Protein AF-A0AAV7YDE0-F1 (afdb_monomer)

Nearest PDB structures (foldseek):
  4h63-assembly1_F  TM=9.123E-01  e=5.027E-07  Schizosaccharomyces pombe 972h-
  7lbm-assembly1_g  TM=8.533E-01  e=1.030E-06  Homo sapiens
  7nvr-assembly1_a  TM=8.713E-01  e=2.380E-06  Homo sapiens
  4h61-assembly3_B  TM=6.735E-01  e=6.780E-07  Schizosaccharomyces pombe 972h-
  8ow1-assembly1_N  TM=4.240E-01  e=1.432E-01  Saccharomyces cerevisiae

Radius of gyration: 34.77 Å; Cα contacts (8 Å, |Δi|>4): 143; chains: 1; bounding box: 94×60×72 Å

Foldseek 3Di:
DDDDDQVVLQVVVVVLVCPDPVDDCPAVVVVCVVVVHDPVCSLVDFAWDKDWDRDPDPQKIKIWTWTADPPPGIGTDWIKIFGRDPPDGDIDTDDDPVVVVVVVVVVVVVVVVVVVVVVVVVVPPDCPDPPPVVVVVVVVVVVVVVVVVVVVVVVVVVVVVVVVVVVVVVVVVVVPPDDDDDDDDDDDDDDDPDPVPVVVVVVVVVVVVVVVVVVVVVVVVVVVVVVVVVVVVVVVVVVVVVVD

pLDDT: mean 72.63, std 19.5, range [29.14, 98.31]

Mean predicted aligned error: 19.96 Å

Structure (mmCIF, N/CA/C/O backbone):
data_AF-A0AAV7YDE0-F1
#
_entry.id   AF-A0AAV7YDE0-F1
#
loop_
_atom_site.group_PDB
_atom_site.id
_atom_site.type_symbol
_atom_site.label_atom_id
_atom_site.label_alt_id
_atom_site.label_comp_id
_atom_site.label_asym_id
_atom_site.label_entity_id
_atom_site.label_seq_id
_atom_site.pdbx_PDB_ins_code
_atom_site.Cartn_x
_atom_site.Cartn_y
_atom_site.Cartn_z
_atom_site.occupancy
_atom_site.B_iso_or_equiv
_atom_site.auth_seq_id
_atom_site.auth_comp_id
_atom_site.auth_asym_id
_atom_site.auth_atom_id
_atom_site.pdbx_PDB_model_num
ATOM 1 N N . MET A 1 1 ? 9.570 -20.797 23.676 1.00 42.19 1 MET A N 1
ATOM 2 C CA . MET A 1 1 ? 9.063 -19.706 22.823 1.00 42.19 1 MET A CA 1
ATOM 3 C C . MET A 1 1 ? 7.568 -19.922 22.749 1.00 42.19 1 MET A C 1
ATOM 5 O O . MET A 1 1 ? 7.145 -20.823 22.035 1.00 42.19 1 MET A O 1
ATOM 9 N N . GLU A 1 2 ? 6.810 -19.252 23.616 1.00 54.56 2 GLU A N 1
ATOM 10 C CA . GLU A 1 2 ? 5.346 -19.334 23.599 1.00 54.56 2 GLU A CA 1
ATOM 11 C C . GLU A 1 2 ? 4.852 -18.882 22.227 1.00 54.56 2 GLU A C 1
ATOM 13 O O . GLU A 1 2 ? 5.220 -17.813 21.741 1.00 54.56 2 GLU A O 1
ATOM 18 N N . GLN A 1 3 ? 4.085 -19.742 21.567 1.00 61.19 3 GLN A N 1
ATOM 19 C CA . GLN A 1 3 ? 3.344 -19.344 20.385 1.00 61.19 3 GLN A CA 1
ATOM 20 C C . GLN A 1 3 ? 2.237 -18.414 20.883 1.00 61.19 3 GLN A C 1
ATOM 22 O O . GLN A 1 3 ? 1.334 -18.884 21.571 1.00 61.19 3 GLN A O 1
ATOM 27 N N . LEU A 1 4 ? 2.340 -17.111 20.591 1.00 67.38 4 LEU A N 1
ATOM 28 C CA . LEU A 1 4 ? 1.235 -16.179 20.827 1.00 67.38 4 LEU A CA 1
ATOM 29 C C . LEU A 1 4 ? -0.025 -16.722 20.151 1.00 67.38 4 LEU A C 1
ATOM 31 O O . LEU A 1 4 ? 0.042 -17.248 19.030 1.00 67.38 4 LEU A O 1
ATOM 35 N N . THR A 1 5 ? -1.157 -16.578 20.830 1.00 81.38 5 THR A N 1
ATOM 36 C CA . THR A 1 5 ? -2.455 -16.951 20.269 1.00 81.38 5 THR A CA 1
ATOM 37 C C . THR A 1 5 ? -2.806 -16.041 19.087 1.00 81.38 5 THR A C 1
ATOM 39 O O . THR A 1 5 ? -2.303 -14.924 18.964 1.00 81.38 5 THR A O 1
ATOM 42 N N . GLU A 1 6 ? -3.650 -16.519 18.168 1.00 77.31 6 GLU A N 1
ATOM 43 C CA . GLU A 1 6 ? -3.999 -15.759 16.956 1.00 77.31 6 GLU A CA 1
ATOM 44 C C . GLU A 1 6 ? -4.710 -14.430 17.266 1.00 77.31 6 GLU A C 1
ATOM 46 O O . GLU A 1 6 ? -4.506 -13.446 16.559 1.00 77.31 6 GLU A O 1
ATOM 51 N N . GLU A 1 7 ? -5.491 -14.374 18.346 1.00 79.81 7 GLU A N 1
ATOM 52 C CA . GLU A 1 7 ? -6.173 -13.154 18.795 1.00 79.81 7 GLU A CA 1
ATOM 53 C C . GLU A 1 7 ? -5.172 -12.105 19.304 1.00 79.81 7 GLU A C 1
ATOM 55 O O . GLU A 1 7 ? -5.224 -10.947 18.893 1.00 79.81 7 GLU A O 1
ATOM 60 N N . GLU A 1 8 ? -4.180 -12.519 20.097 1.00 83.06 8 GLU A N 1
ATOM 61 C CA . GLU A 1 8 ? -3.134 -11.619 20.604 1.00 83.06 8 GLU A CA 1
ATOM 62 C C . GLU A 1 8 ? -2.284 -11.018 19.474 1.00 83.06 8 GLU A C 1
ATOM 64 O O . GLU A 1 8 ? -1.886 -9.855 19.548 1.00 83.06 8 GLU A O 1
ATOM 69 N N . LYS A 1 9 ? -2.028 -11.779 18.402 1.00 82.88 9 LYS A N 1
ATOM 70 C CA . LYS A 1 9 ? -1.302 -11.278 17.220 1.00 82.88 9 LYS A CA 1
ATOM 71 C C . LYS A 1 9 ? -2.083 -10.197 16.478 1.00 82.88 9 LYS A C 1
ATOM 73 O O . LYS A 1 9 ? -1.492 -9.223 16.011 1.00 82.88 9 LYS A O 1
ATOM 78 N N . ILE A 1 10 ? -3.399 -10.370 16.355 1.00 86.38 10 ILE A N 1
ATOM 79 C CA . ILE A 1 10 ? -4.287 -9.382 15.729 1.00 86.38 10 ILE A CA 1
ATOM 80 C C . ILE A 1 10 ? -4.275 -8.085 16.542 1.00 86.38 10 ILE A C 1
ATOM 82 O O . ILE A 1 10 ? -4.114 -7.003 15.969 1.00 86.38 10 ILE A O 1
ATOM 86 N N . ASP A 1 11 ? -4.368 -8.195 17.865 1.00 86.88 11 ASP A N 1
ATOM 87 C CA . ASP A 1 11 ? -4.318 -7.044 18.764 1.00 86.88 11 ASP A CA 1
ATOM 88 C C . ASP A 1 11 ? -2.951 -6.348 18.734 1.00 86.88 11 ASP A C 1
ATOM 90 O O . ASP A 1 11 ? -2.882 -5.114 18.711 1.00 86.88 11 ASP A O 1
ATOM 94 N N . GLU A 1 12 ? -1.847 -7.101 18.677 1.00 86.56 12 GLU A N 1
ATOM 95 C CA . GLU A 1 12 ? -0.506 -6.531 18.504 1.00 86.56 12 GLU A CA 1
ATOM 96 C C . GLU A 1 12 ? -0.402 -5.753 17.183 1.00 86.56 12 GLU A C 1
ATOM 98 O O . GLU A 1 12 ? 0.044 -4.600 17.174 1.00 86.56 12 GLU A O 1
ATOM 103 N N . ALA A 1 13 ? -0.849 -6.352 16.075 1.00 88.12 13 ALA A N 1
ATOM 104 C CA . ALA A 1 13 ? -0.817 -5.727 14.755 1.00 88.12 13 ALA A CA 1
ATOM 105 C C . ALA A 1 13 ? -1.657 -4.442 14.714 1.00 88.12 13 ALA A C 1
ATOM 107 O O . ALA A 1 13 ? -1.206 -3.419 14.191 1.00 88.12 13 ALA A O 1
ATOM 108 N N . MET A 1 14 ? -2.850 -4.462 15.314 1.00 88.88 14 MET A N 1
ATOM 109 C CA . MET A 1 14 ? -3.732 -3.298 15.377 1.00 88.88 14 MET A CA 1
ATOM 110 C C . MET A 1 14 ? -3.145 -2.177 16.248 1.00 88.88 14 MET A C 1
ATOM 112 O O . MET A 1 14 ? -3.200 -0.998 15.881 1.00 88.88 14 MET A O 1
ATOM 116 N N . ASN A 1 15 ? -2.531 -2.527 17.380 1.00 89.31 15 ASN A N 1
ATOM 117 C CA . ASN A 1 15 ? -1.852 -1.563 18.247 1.00 89.31 15 ASN A CA 1
ATOM 118 C C . ASN A 1 15 ? -0.656 -0.910 17.558 1.00 89.31 15 ASN A C 1
ATOM 120 O O . ASN A 1 15 ? -0.467 0.301 17.673 1.00 89.31 15 ASN A O 1
ATOM 124 N N . LEU A 1 16 ? 0.130 -1.689 16.817 1.00 89.19 16 LEU A N 1
ATOM 125 C CA . LEU A 1 16 ? 1.233 -1.160 16.027 1.00 89.19 16 LEU A CA 1
ATOM 126 C C . LEU A 1 16 ? 0.729 -0.196 14.949 1.00 89.19 16 LEU A C 1
ATOM 128 O O . LEU A 1 16 ? 1.267 0.901 14.810 1.00 89.19 16 LEU A O 1
ATOM 132 N N . PHE A 1 17 ? -0.318 -0.589 14.222 1.00 91.19 17 PHE A N 1
ATOM 133 C CA . PHE A 1 17 ? -0.902 0.226 13.159 1.00 91.19 17 PHE A CA 1
ATOM 134 C C . PHE A 1 17 ? -1.452 1.558 13.675 1.00 91.19 17 PHE A C 1
ATOM 136 O O . PHE A 1 17 ? -1.266 2.585 13.025 1.00 91.19 17 PHE A O 1
ATOM 143 N N . SER A 1 18 ? -2.048 1.561 14.871 1.00 90.88 18 SER A N 1
ATOM 144 C CA . SER A 1 18 ? -2.627 2.759 15.499 1.00 90.88 18 SER A CA 1
ATOM 145 C C . SER A 1 18 ? -1.613 3.890 15.726 1.00 90.88 18 SER A C 1
ATOM 147 O O . SER A 1 18 ? -2.002 5.049 15.815 1.00 90.88 18 SER A O 1
ATOM 149 N N . ASN A 1 19 ? -0.317 3.568 15.818 1.00 89.38 19 ASN A N 1
ATOM 150 C CA . ASN A 1 19 ? 0.754 4.552 16.013 1.00 89.38 19 ASN A CA 1
ATOM 151 C C . ASN A 1 19 ? 1.296 5.134 14.697 1.00 89.38 19 ASN A C 1
ATOM 153 O O . ASN A 1 19 ? 2.248 5.912 14.721 1.00 89.38 19 ASN A O 1
ATOM 157 N N . THR A 1 20 ? 0.756 4.718 13.552 1.00 90.38 20 THR A N 1
ATOM 158 C CA . THR A 1 20 ? 1.225 5.158 12.234 1.00 90.38 20 THR A CA 1
ATOM 159 C C . THR A 1 20 ? 0.365 6.281 11.673 1.00 90.38 20 THR A C 1
ATOM 161 O O . THR A 1 20 ? -0.833 6.338 11.934 1.00 90.38 20 THR A O 1
ATOM 164 N N . ASP A 1 21 ? 0.948 7.114 10.810 1.00 90.62 21 ASP A N 1
ATOM 165 C CA . ASP A 1 21 ? 0.228 8.188 10.108 1.00 90.62 21 ASP A CA 1
ATOM 166 C C . ASP A 1 21 ? -0.862 7.665 9.151 1.00 90.62 21 ASP A C 1
ATOM 168 O O . ASP A 1 21 ? -1.714 8.420 8.686 1.00 90.62 21 ASP A O 1
ATOM 172 N N . PHE A 1 22 ? -0.845 6.365 8.841 1.00 91.00 22 PHE A N 1
ATOM 173 C CA . PHE A 1 22 ? -1.876 5.713 8.035 1.00 91.00 22 PHE A CA 1
ATOM 174 C C . PHE A 1 22 ? -3.177 5.481 8.812 1.00 91.00 22 PHE A C 1
ATOM 176 O O . PHE A 1 22 ? -4.217 5.220 8.196 1.00 91.00 22 PHE A O 1
ATOM 183 N N . TYR A 1 23 ? -3.132 5.553 10.145 1.00 93.44 23 TYR A N 1
ATOM 184 C CA . TYR A 1 23 ? -4.295 5.352 10.993 1.00 93.44 23 TYR A CA 1
ATOM 185 C C . TYR A 1 23 ? -5.126 6.630 11.111 1.00 93.44 23 TYR A C 1
ATOM 187 O O . TYR A 1 23 ? -4.630 7.703 11.448 1.00 93.44 23 TYR A O 1
ATOM 195 N N . ASP A 1 24 ? -6.425 6.503 10.850 1.00 93.19 24 ASP A N 1
ATOM 196 C CA . ASP A 1 24 ? -7.373 7.606 10.977 1.00 93.19 24 ASP A CA 1
ATOM 197 C C . ASP A 1 24 ? -8.052 7.558 12.349 1.00 93.19 24 ASP A C 1
ATOM 199 O O . ASP A 1 24 ? -8.771 6.609 12.664 1.00 93.19 24 ASP A O 1
ATOM 203 N N . VAL A 1 25 ? -7.876 8.609 13.149 1.00 90.88 25 VAL A N 1
ATOM 204 C CA . VAL A 1 25 ? -8.492 8.745 14.481 1.00 90.88 25 VAL A CA 1
ATOM 205 C C . VAL A 1 25 ? -10.022 8.816 14.441 1.00 90.88 25 VAL A C 1
ATOM 207 O O . VAL A 1 25 ? -10.677 8.546 15.445 1.00 90.88 25 VAL A O 1
ATOM 210 N N . ASN A 1 26 ? -10.614 9.159 13.293 1.00 91.94 26 ASN A N 1
ATOM 211 C CA . ASN A 1 26 ? -12.067 9.223 13.125 1.00 91.94 26 ASN A CA 1
ATOM 212 C C . ASN A 1 26 ? -12.690 7.870 12.744 1.00 91.94 26 ASN A C 1
ATOM 214 O O . ASN A 1 26 ? -13.905 7.795 12.535 1.00 91.94 26 ASN A O 1
ATOM 218 N N . CYS A 1 27 ? -11.888 6.806 12.627 1.00 92.75 27 CYS A N 1
ATOM 219 C CA . CYS A 1 27 ? -12.383 5.486 12.259 1.00 92.75 27 CYS A CA 1
ATOM 220 C C . CYS A 1 27 ? -13.253 4.849 13.355 1.00 92.75 27 CYS A C 1
ATOM 222 O O . CYS A 1 27 ? -13.169 5.166 14.545 1.00 92.75 27 CYS A O 1
ATOM 224 N N . ASN A 1 28 ? -14.088 3.893 12.954 1.00 93.88 28 ASN A N 1
ATOM 225 C CA . ASN A 1 28 ? -14.954 3.162 13.874 1.00 93.88 28 ASN A CA 1
ATOM 226 C C . ASN A 1 28 ? -14.159 2.318 14.879 1.00 93.88 28 ASN A C 1
ATOM 228 O O . ASN A 1 28 ? -14.616 2.153 16.008 1.00 93.88 28 ASN A O 1
ATOM 232 N N . ASN A 1 29 ? -12.957 1.854 14.524 1.00 93.06 29 ASN A N 1
ATOM 233 C CA . ASN A 1 29 ? -12.078 1.129 15.441 1.00 93.06 29 ASN A CA 1
ATOM 234 C C . ASN A 1 29 ? -11.681 1.985 16.640 1.00 93.06 29 ASN A C 1
ATOM 236 O O . ASN A 1 29 ? -11.766 1.511 17.769 1.00 93.06 29 ASN A O 1
ATOM 240 N N . GLU A 1 30 ? -11.324 3.250 16.414 1.00 92.62 30 GLU A N 1
ATOM 241 C CA . GLU A 1 30 ? -10.964 4.162 17.498 1.00 92.62 30 GLU A CA 1
ATOM 242 C C . GLU A 1 30 ? -12.172 4.457 18.388 1.00 92.62 30 GLU A C 1
ATOM 244 O O . GLU A 1 30 ? -12.081 4.440 19.614 1.00 92.62 30 GLU A O 1
ATOM 249 N N . ARG A 1 31 ? -13.353 4.623 17.784 1.00 92.88 31 ARG A N 1
ATOM 250 C CA . ARG A 1 31 ? -14.603 4.809 18.534 1.00 92.88 31 ARG A CA 1
ATOM 251 C C . ARG A 1 31 ? -14.938 3.584 19.385 1.00 92.88 31 ARG A C 1
ATOM 253 O O . ARG A 1 31 ? -15.341 3.747 20.536 1.00 92.88 31 ARG A O 1
ATOM 260 N N . CYS A 1 32 ? -14.749 2.374 18.859 1.00 91.62 32 CYS A N 1
ATOM 261 C CA . CYS A 1 32 ? -14.901 1.137 19.624 1.00 91.62 32 CYS A CA 1
ATOM 262 C C . CYS A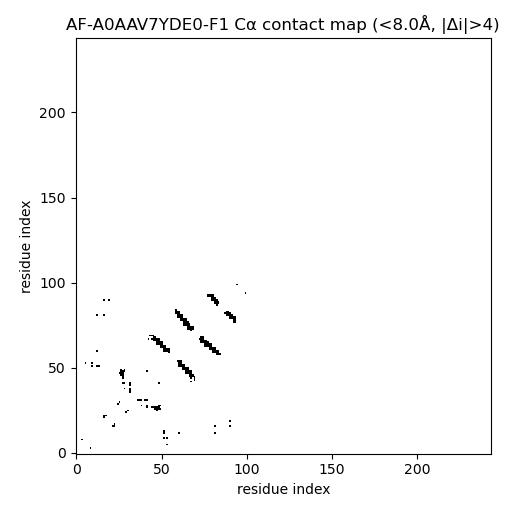 1 32 ? -13.867 1.040 20.751 1.00 91.62 32 CYS A C 1
ATOM 264 O O . CYS A 1 32 ? -14.246 0.734 21.881 1.00 91.62 32 CYS A O 1
ATOM 266 N N . ARG A 1 33 ? -12.601 1.375 20.473 1.00 90.25 33 ARG A N 1
ATOM 267 C CA . ARG A 1 33 ? -11.503 1.378 21.447 1.00 90.25 33 ARG A CA 1
ATOM 268 C C . ARG A 1 33 ? -11.777 2.335 22.605 1.00 90.25 33 ARG A C 1
ATOM 270 O O . ARG A 1 33 ? -11.691 1.932 23.761 1.00 90.25 33 ARG A O 1
ATOM 27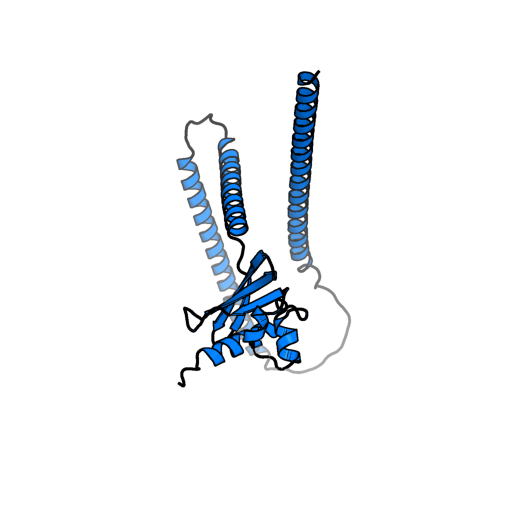7 N N . MET A 1 34 ? -12.190 3.568 22.307 1.00 91.69 34 MET A N 1
ATOM 278 C CA . MET A 1 34 ? -12.554 4.573 23.313 1.00 91.69 34 MET A 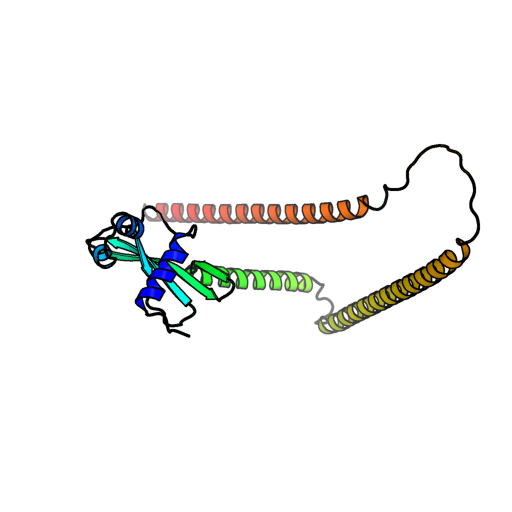CA 1
ATOM 279 C C . MET A 1 34 ? -13.758 4.152 24.164 1.00 91.69 34 MET A C 1
ATOM 281 O O . MET A 1 34 ? -13.834 4.500 25.340 1.00 91.69 34 MET A O 1
ATOM 285 N N . GLN A 1 35 ? -14.706 3.410 23.586 1.00 92.12 35 GLN A N 1
ATOM 286 C CA . GLN A 1 35 ? -15.903 2.931 24.284 1.00 92.12 35 GLN A CA 1
ATOM 287 C C . GLN A 1 35 ? -15.705 1.571 24.976 1.00 92.12 35 GLN A C 1
ATOM 289 O O . GLN A 1 35 ? -16.642 1.079 25.606 1.00 92.12 35 GLN A O 1
ATOM 294 N N . GLY A 1 36 ? -14.527 0.945 24.854 1.00 89.44 36 GLY A N 1
ATOM 295 C CA . GLY A 1 36 ? -14.273 -0.406 25.369 1.00 89.44 36 GLY A CA 1
ATOM 2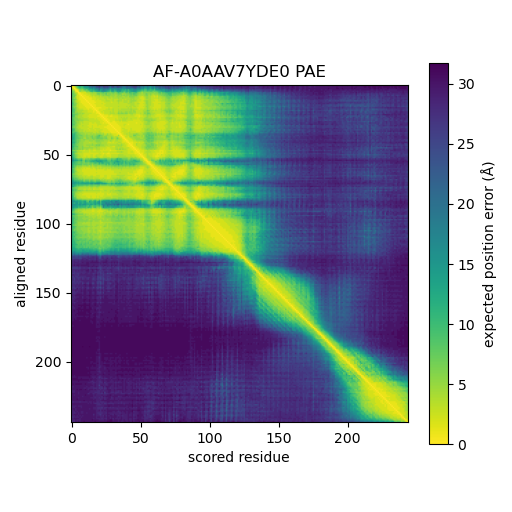96 C C . GLY A 1 36 ? -15.199 -1.463 24.756 1.00 89.44 36 GLY A C 1
ATOM 297 O O . GLY A 1 36 ? -15.593 -2.418 25.425 1.00 89.44 36 GLY A O 1
ATOM 298 N N . LEU A 1 37 ? -15.626 -1.254 23.509 1.00 89.00 37 LEU A N 1
ATOM 299 C CA . LEU A 1 37 ? -16.510 -2.161 22.787 1.00 89.00 37 LEU A CA 1
ATOM 300 C C . LEU A 1 37 ? -15.702 -3.241 22.071 1.00 89.00 37 LEU A C 1
ATOM 302 O O . LEU A 1 37 ? -14.671 -2.956 21.473 1.00 89.00 37 LEU A O 1
ATOM 306 N N . ASP A 1 38 ? -16.240 -4.459 22.065 1.00 86.50 38 ASP A N 1
ATOM 307 C CA . ASP A 1 38 ? -15.685 -5.558 21.281 1.00 86.50 38 ASP A CA 1
ATOM 308 C C . ASP A 1 38 ? -15.740 -5.272 19.766 1.00 86.50 38 ASP A C 1
ATOM 310 O O . ASP A 1 38 ? -16.708 -4.694 19.253 1.00 86.50 38 ASP A O 1
ATOM 314 N N . ILE A 1 39 ? -14.716 -5.744 19.055 1.00 81.94 39 ILE A N 1
ATOM 315 C CA . ILE A 1 39 ? -14.491 -5.606 17.608 1.00 81.94 39 ILE A CA 1
ATOM 316 C C . ILE A 1 39 ? -15.662 -6.197 16.811 1.00 81.94 39 ILE A C 1
ATOM 318 O O . ILE A 1 39 ? -16.012 -5.694 15.741 1.00 81.94 39 ILE A O 1
ATOM 322 N N . SER A 1 40 ? -16.364 -7.191 17.366 1.00 85.06 40 SER A N 1
ATOM 323 C CA . SER A 1 40 ? -17.593 -7.753 16.788 1.00 85.06 40 SER A CA 1
ATOM 324 C C . SER A 1 40 ? -18.666 -6.698 16.479 1.00 85.06 40 SER A C 1
ATOM 326 O O . SER A 1 40 ? -19.469 -6.881 15.558 1.00 85.06 40 SER A O 1
ATOM 328 N N . LYS A 1 41 ? -18.682 -5.578 17.218 1.00 86.94 41 LYS A N 1
ATOM 329 C CA . LYS A 1 41 ? -19.653 -4.488 17.034 1.00 86.94 41 LYS A CA 1
ATOM 330 C C . LYS A 1 41 ? -19.357 -3.598 15.827 1.00 86.94 41 LYS A C 1
ATOM 332 O O . LYS A 1 41 ? -20.279 -2.919 15.375 1.00 86.94 41 LYS A O 1
ATOM 337 N N . LEU A 1 42 ? -18.155 -3.661 15.243 1.00 86.44 42 LEU A N 1
ATOM 338 C CA . LEU A 1 42 ? -17.820 -2.927 14.011 1.00 86.44 42 LEU A CA 1
ATOM 339 C C . LEU A 1 42 ? -18.783 -3.270 12.869 1.00 86.44 42 LEU A C 1
ATOM 341 O O . LEU A 1 42 ? -19.241 -2.388 12.151 1.00 86.44 42 LEU A O 1
ATOM 345 N N . LYS A 1 43 ? -19.225 -4.533 12.791 1.00 86.25 43 LYS A N 1
ATOM 346 C CA . LYS A 1 43 ? -20.197 -4.998 11.785 1.00 86.25 43 LYS A CA 1
ATOM 347 C C . LYS A 1 43 ? -21.544 -4.269 11.840 1.00 86.25 43 LYS A C 1
ATOM 349 O O . LYS A 1 43 ? -22.272 -4.282 10.849 1.00 86.25 43 LYS A O 1
ATOM 354 N N . MET A 1 44 ? -21.895 -3.682 12.985 1.00 87.19 44 MET A N 1
ATOM 355 C CA . MET A 1 44 ? -23.145 -2.941 13.186 1.00 87.19 44 MET A CA 1
ATOM 356 C C . MET A 1 44 ? -23.001 -1.442 12.900 1.00 87.19 44 MET A C 1
ATOM 358 O O . MET A 1 44 ? -24.010 -0.741 12.814 1.00 87.19 44 MET A O 1
ATOM 362 N N . MET A 1 45 ? -21.769 -0.949 12.779 1.00 88.56 45 MET A N 1
ATOM 363 C CA . MET A 1 45 ? -21.462 0.451 12.514 1.00 88.56 45 MET A CA 1
ATOM 364 C C . MET A 1 45 ? -21.326 0.686 11.007 1.00 88.56 45 MET A C 1
ATOM 366 O O . MET A 1 45 ? -21.146 -0.244 10.225 1.00 88.56 45 MET A O 1
ATOM 370 N N . ASN A 1 46 ? -21.462 1.937 10.588 1.00 91.31 46 ASN A N 1
ATOM 371 C CA . ASN A 1 46 ? -21.240 2.368 9.215 1.00 91.31 46 ASN A CA 1
ATOM 372 C C . ASN A 1 46 ? -20.075 3.358 9.155 1.00 91.31 46 ASN A C 1
ATOM 374 O O . ASN A 1 46 ? -19.839 4.102 10.109 1.00 91.31 46 ASN A O 1
ATOM 378 N N . GLY A 1 47 ? -19.355 3.366 8.041 1.00 92.06 47 GLY A N 1
ATOM 379 C CA . GLY A 1 47 ? -18.189 4.217 7.828 1.00 92.06 47 GLY A CA 1
ATOM 380 C C . GLY A 1 47 ? -16.865 3.454 7.836 1.00 92.06 47 GLY A C 1
ATOM 381 O O . GLY A 1 47 ? -16.821 2.228 7.709 1.00 92.06 47 GLY A O 1
ATOM 382 N N . LEU A 1 48 ? -15.782 4.213 8.011 1.00 94.00 48 LEU A N 1
ATOM 383 C CA . LEU A 1 48 ? -14.415 3.719 7.910 1.00 94.00 48 LEU A CA 1
ATOM 384 C C . LEU A 1 48 ? -14.067 2.751 9.047 1.00 94.00 48 LEU A C 1
ATOM 386 O O . LEU A 1 48 ? -14.176 3.095 10.226 1.00 94.00 48 LEU A O 1
ATOM 390 N N . GLU A 1 49 ? -13.560 1.582 8.689 1.00 93.56 49 GLU A N 1
ATOM 391 C CA . GLU A 1 49 ? -13.011 0.597 9.612 1.00 93.56 49 GLU A CA 1
ATOM 392 C C . GLU A 1 49 ? -11.711 -0.007 9.059 1.00 93.56 49 GLU A C 1
ATOM 394 O O . GLU A 1 49 ? -11.441 -0.013 7.853 1.00 93.56 49 GLU A O 1
ATOM 399 N N . PHE A 1 50 ? -10.892 -0.511 9.972 1.00 94.19 50 PHE A N 1
ATOM 400 C CA . PHE A 1 50 ? -9.681 -1.260 9.687 1.00 94.19 50 PHE A CA 1
ATOM 401 C C . PHE A 1 50 ? -9.868 -2.697 10.165 1.00 94.19 50 PHE A C 1
ATOM 403 O O . PHE A 1 50 ? -10.250 -2.933 11.311 1.00 94.19 50 PHE A O 1
ATOM 410 N N . GLU A 1 51 ? -9.600 -3.660 9.293 1.00 91.94 51 GLU A N 1
ATOM 411 C CA . GLU A 1 51 ? -9.673 -5.083 9.619 1.00 91.94 51 GLU A CA 1
ATOM 412 C C . GLU A 1 51 ? -8.316 -5.728 9.372 1.00 91.94 51 GLU A C 1
ATOM 414 O O . GLU A 1 51 ? -7.766 -5.655 8.270 1.00 91.94 51 GLU A O 1
ATOM 419 N N . VAL A 1 52 ? -7.776 -6.363 10.410 1.00 91.12 52 VAL A N 1
ATOM 420 C CA . VAL A 1 52 ? -6.579 -7.193 10.295 1.00 91.12 52 VAL A CA 1
ATOM 421 C C . VAL A 1 52 ? -7.015 -8.548 9.753 1.00 91.12 52 VAL A C 1
ATOM 423 O O . VAL A 1 52 ? -7.839 -9.239 10.350 1.00 91.12 52 VAL A O 1
ATOM 426 N N . MET A 1 53 ? -6.483 -8.927 8.598 1.00 88.88 53 MET A N 1
ATOM 427 C CA . MET A 1 53 ? -6.704 -10.253 8.041 1.00 88.88 53 MET A CA 1
ATOM 428 C C . MET A 1 53 ? -5.842 -11.268 8.794 1.00 88.88 53 MET A C 1
ATOM 430 O O . MET A 1 53 ? -4.686 -10.986 9.111 1.00 88.88 53 MET A O 1
ATOM 434 N N . THR A 1 54 ? -6.399 -12.456 9.045 1.00 79.56 54 THR A N 1
ATOM 435 C CA . THR A 1 54 ? -5.672 -13.561 9.680 1.00 79.56 54 THR A CA 1
ATOM 436 C C . THR A 1 54 ? -4.355 -13.821 8.937 1.00 79.56 54 THR A C 1
ATOM 438 O O . THR A 1 54 ? -4.377 -13.934 7.704 1.00 79.56 54 THR A O 1
ATOM 441 N N . PRO A 1 55 ? -3.218 -13.882 9.653 1.00 70.19 55 PRO A N 1
ATOM 442 C CA . PRO A 1 55 ? -1.909 -14.019 9.032 1.00 70.19 55 PRO A CA 1
ATOM 443 C C . PRO A 1 55 ? -1.801 -15.363 8.306 1.00 70.19 55 PRO A C 1
ATOM 445 O O . PRO A 1 55 ? -2.057 -16.418 8.880 1.00 70.19 55 PRO A O 1
ATOM 448 N N . VAL A 1 56 ? -1.409 -15.322 7.031 1.00 70.50 56 VAL A N 1
ATOM 449 C CA . VAL A 1 56 ? -0.972 -16.526 6.303 1.00 70.50 56 VAL A CA 1
ATOM 450 C C . VAL A 1 56 ? 0.457 -16.883 6.716 1.00 70.50 56 VAL A C 1
ATOM 452 O O . VAL A 1 56 ? 0.776 -18.058 6.868 1.00 70.50 56 VAL A O 1
ATOM 455 N N . ASP A 1 57 ? 1.276 -15.858 6.974 1.00 76.88 57 ASP A N 1
ATOM 456 C CA . ASP A 1 57 ? 2.661 -15.977 7.413 1.00 76.88 57 ASP A CA 1
ATOM 457 C C . ASP A 1 57 ? 2.853 -15.293 8.776 1.00 76.88 57 ASP A C 1
ATOM 459 O O . ASP A 1 57 ? 2.349 -14.188 8.986 1.00 76.88 57 ASP A O 1
ATOM 463 N N . PRO A 1 58 ? 3.638 -15.878 9.698 1.00 76.56 58 PRO A N 1
ATOM 464 C CA . PRO A 1 58 ? 3.822 -15.339 11.050 1.00 76.56 58 PRO A CA 1
ATOM 465 C C . PRO A 1 58 ? 4.526 -13.972 11.095 1.00 76.56 58 PRO A C 1
ATOM 467 O O . PRO A 1 58 ? 4.469 -13.291 12.115 1.00 76.56 58 PRO A O 1
ATOM 470 N N . ASN A 1 59 ? 5.179 -13.569 10.003 1.00 82.00 59 ASN A N 1
ATOM 471 C CA . ASN A 1 59 ? 5.983 -12.347 9.939 1.00 82.00 59 ASN A CA 1
ATOM 472 C C . ASN A 1 59 ? 5.283 -11.204 9.190 1.00 82.00 59 ASN A C 1
ATOM 474 O O . ASN A 1 59 ? 5.834 -10.107 9.113 1.00 82.00 59 ASN A O 1
ATOM 478 N N . VAL A 1 60 ? 4.108 -11.443 8.602 1.00 86.44 60 VAL A N 1
ATOM 479 C CA . VAL A 1 60 ? 3.423 -10.452 7.766 1.00 86.44 60 VAL A CA 1
ATOM 480 C C . VAL A 1 60 ? 1.965 -10.347 8.177 1.00 86.44 60 VAL A C 1
ATOM 482 O O . VAL A 1 60 ? 1.206 -11.309 8.070 1.00 86.44 60 VAL A O 1
ATOM 485 N N . TYR A 1 61 ? 1.557 -9.144 8.576 1.00 88.94 61 TYR A N 1
ATOM 486 C CA . TYR A 1 61 ? 0.149 -8.827 8.794 1.00 88.94 61 TYR A CA 1
ATOM 487 C C . TYR A 1 61 ? -0.388 -7.982 7.651 1.00 88.94 61 TYR A C 1
ATOM 489 O O . TYR A 1 61 ? 0.285 -7.082 7.145 1.00 88.94 61 TYR A O 1
ATOM 497 N N . VAL A 1 62 ? -1.625 -8.265 7.261 1.00 91.44 62 VAL A N 1
ATOM 498 C CA . VAL A 1 62 ? -2.330 -7.525 6.218 1.00 91.44 62 VAL A CA 1
ATOM 499 C C . VAL A 1 62 ? -3.495 -6.793 6.861 1.00 91.44 62 VAL A C 1
ATOM 501 O O . VAL A 1 62 ? -4.370 -7.422 7.451 1.00 91.44 62 VAL A O 1
ATOM 504 N N . ILE A 1 63 ? -3.526 -5.472 6.727 1.00 93.31 63 ILE A N 1
ATOM 505 C CA . ILE A 1 63 ? -4.606 -4.624 7.230 1.00 93.31 63 ILE A CA 1
ATOM 506 C C . ILE A 1 63 ? -5.384 -4.066 6.052 1.00 93.31 63 ILE A C 1
ATOM 508 O O . ILE A 1 63 ? -4.826 -3.471 5.132 1.00 93.31 63 ILE A O 1
ATOM 512 N N . LYS A 1 64 ? -6.698 -4.240 6.082 1.00 93.88 64 LYS A N 1
ATOM 513 C CA . LYS A 1 64 ? -7.619 -3.696 5.090 1.00 93.88 64 LYS A CA 1
ATOM 514 C C . LYS A 1 64 ? -8.255 -2.439 5.648 1.00 93.88 64 LYS A C 1
ATOM 516 O O . LYS A 1 64 ? -8.880 -2.483 6.702 1.00 93.88 64 LYS A O 1
ATOM 521 N N . ARG A 1 65 ? -8.136 -1.334 4.918 1.00 94.69 65 ARG A N 1
ATOM 522 C CA . ARG A 1 65 ? -8.952 -0.141 5.141 1.00 94.69 65 ARG A CA 1
ATOM 523 C C . ARG A 1 65 ? -10.203 -0.268 4.304 1.00 94.69 65 ARG A C 1
ATOM 525 O O . ARG A 1 65 ? -10.126 -0.282 3.072 1.00 94.69 65 ARG A O 1
ATOM 532 N N . GLN A 1 66 ? -11.339 -0.342 4.970 1.00 94.00 66 GLN A N 1
ATOM 533 C CA . GLN A 1 66 ? -12.619 -0.562 4.327 1.00 94.00 66 GLN A CA 1
ATOM 534 C C . GLN A 1 66 ? -13.664 0.425 4.828 1.00 94.00 66 GLN A C 1
ATOM 536 O O . GLN A 1 66 ? -13.580 0.941 5.937 1.00 94.00 66 GLN A O 1
ATOM 541 N N . ASP A 1 67 ? -14.623 0.723 3.969 1.00 94.25 67 ASP A N 1
ATOM 542 C CA . ASP A 1 67 ? -15.771 1.553 4.288 1.00 94.25 67 ASP A CA 1
ATOM 543 C C . ASP A 1 67 ? -17.013 0.668 4.288 1.00 94.25 67 ASP A C 1
ATOM 545 O O . ASP A 1 67 ? -17.326 0.007 3.289 1.00 94.25 67 ASP A O 1
ATOM 549 N N . ARG A 1 68 ? -17.671 0.582 5.441 1.00 91.12 68 ARG A N 1
ATOM 550 C CA . ARG A 1 68 ? -18.852 -0.252 5.623 1.00 91.12 68 ARG A CA 1
ATOM 551 C C . ARG A 1 68 ? -20.096 0.586 5.398 1.00 91.12 68 ARG A C 1
ATOM 553 O O . ARG A 1 68 ? -20.484 1.398 6.239 1.00 91.12 68 ARG A O 1
ATOM 560 N N . ASP A 1 69 ? -20.788 0.297 4.309 1.00 90.50 69 ASP A N 1
ATOM 561 C CA . ASP A 1 69 ? -22.128 0.800 4.069 1.00 90.50 69 ASP A CA 1
ATOM 562 C C . ASP A 1 69 ? -23.159 -0.200 4.575 1.00 90.50 69 ASP A C 1
ATOM 564 O O . ASP A 1 69 ? -23.175 -1.373 4.196 1.00 90.50 69 ASP A O 1
ATOM 568 N N . ARG A 1 70 ? -24.122 0.292 5.357 1.00 81.19 70 ARG A N 1
ATOM 569 C CA . ARG A 1 70 ? -25.233 -0.532 5.856 1.00 81.19 70 ARG A CA 1
ATOM 570 C C . ARG A 1 70 ? -26.037 -1.197 4.730 1.00 81.19 70 ARG A C 1
ATOM 572 O O . ARG A 1 70 ? -26.616 -2.254 4.950 1.00 81.19 70 ARG A O 1
ATOM 579 N N . ASN A 1 71 ? -26.093 -0.565 3.555 1.00 83.12 71 ASN A N 1
ATOM 580 C CA . ASN A 1 71 ? -26.950 -0.980 2.444 1.00 83.12 71 ASN A CA 1
ATOM 581 C C . ASN A 1 71 ? -26.179 -1.573 1.251 1.00 83.12 71 ASN A C 1
ATOM 583 O O . ASN A 1 71 ? -26.742 -2.386 0.527 1.00 83.12 71 ASN A O 1
ATOM 587 N N . SER A 1 72 ? -24.924 -1.157 1.024 1.00 79.62 72 SER A N 1
ATOM 588 C CA . SER A 1 72 ? -24.133 -1.539 -0.162 1.00 79.62 72 SER A CA 1
ATOM 589 C C . SER A 1 72 ? -23.085 -2.627 0.120 1.00 79.62 72 SER A C 1
ATOM 591 O O . SER A 1 72 ? -22.537 -3.212 -0.813 1.00 79.62 72 SER A O 1
ATOM 593 N N . GLY A 1 73 ? -22.861 -2.959 1.396 1.00 86.69 73 GLY A N 1
ATOM 594 C CA . GLY A 1 73 ? -21.840 -3.912 1.818 1.00 86.69 73 GLY A CA 1
ATOM 595 C C . GLY A 1 73 ? -20.543 -3.212 2.217 1.00 86.69 73 GLY A C 1
ATOM 596 O O . GLY A 1 73 ? -20.545 -2.067 2.659 1.00 86.69 73 GLY A O 1
ATOM 597 N N . VAL A 1 74 ? -19.426 -3.930 2.123 1.00 90.94 74 VAL A N 1
ATOM 598 C CA . VAL A 1 74 ? -18.112 -3.431 2.544 1.00 90.94 74 VAL A CA 1
ATOM 599 C C . VAL A 1 74 ? -17.280 -3.107 1.314 1.00 90.94 74 VAL A C 1
ATOM 601 O O . VAL A 1 74 ? -17.039 -3.977 0.474 1.00 90.94 74 VAL A O 1
ATOM 604 N N . LYS A 1 75 ? -16.830 -1.858 1.211 1.00 93.38 75 LYS A N 1
ATOM 605 C CA . LYS A 1 75 ? -15.971 -1.385 0.129 1.00 93.38 75 LYS A CA 1
ATOM 606 C C . LYS A 1 75 ? -14.525 -1.334 0.604 1.00 93.38 75 LYS A C 1
ATOM 608 O O . LYS A 1 75 ? -14.189 -0.583 1.511 1.00 93.38 75 LYS A O 1
ATOM 613 N N . LEU A 1 76 ? -13.655 -2.112 -0.032 1.00 93.12 76 LEU A N 1
ATOM 614 C CA . LEU A 1 76 ? -12.218 -2.050 0.220 1.00 93.12 76 LEU A CA 1
ATOM 615 C C . LEU A 1 76 ? -11.625 -0.794 -0.434 1.00 93.12 76 LEU A C 1
ATOM 617 O O . LEU A 1 76 ? -11.797 -0.592 -1.637 1.00 93.12 76 LEU A O 1
ATOM 621 N N . ASN A 1 77 ? -10.908 0.016 0.346 1.00 92.31 77 ASN A N 1
ATOM 622 C CA . ASN A 1 77 ? -10.269 1.244 -0.131 1.00 92.31 77 ASN A CA 1
ATOM 623 C C . ASN A 1 77 ? -8.770 1.035 -0.381 1.00 92.31 77 ASN A C 1
ATOM 625 O O . ASN A 1 77 ? -8.312 1.217 -1.506 1.00 92.31 77 ASN A O 1
ATOM 629 N N . SER A 1 78 ? -8.032 0.608 0.648 1.00 93.31 78 SER A N 1
ATOM 630 C CA . SER A 1 78 ? -6.582 0.364 0.589 1.00 93.31 78 SER A CA 1
ATOM 631 C C . SER A 1 78 ? -6.205 -0.860 1.419 1.00 93.31 78 SER A C 1
ATOM 633 O O . SER A 1 78 ? -6.944 -1.278 2.315 1.00 93.31 78 SER A O 1
ATOM 635 N N . VAL A 1 79 ? -5.035 -1.426 1.131 1.00 94.06 79 VAL A N 1
ATOM 636 C CA . VAL A 1 79 ? -4.447 -2.543 1.879 1.00 94.06 79 VAL A CA 1
ATOM 637 C C . VAL A 1 79 ? -3.071 -2.119 2.370 1.00 94.06 79 VAL A C 1
ATOM 639 O O . VAL A 1 79 ? -2.308 -1.535 1.606 1.00 94.06 79 VAL A O 1
ATOM 642 N N . TYR A 1 80 ? -2.751 -2.429 3.619 1.00 93.88 80 TYR A N 1
ATOM 643 C CA . TYR A 1 80 ? -1.467 -2.151 4.248 1.00 93.88 80 TYR A CA 1
ATOM 644 C C . TYR A 1 80 ? -0.803 -3.459 4.667 1.00 93.88 80 TYR A C 1
ATOM 646 O O . TYR A 1 80 ? -1.468 -4.379 5.144 1.00 93.88 80 TYR A O 1
ATOM 654 N N . TYR A 1 81 ? 0.510 -3.525 4.504 1.00 92.00 81 TYR A N 1
ATOM 655 C CA . TYR A 1 81 ? 1.348 -4.622 4.958 1.00 92.00 81 TYR A CA 1
ATOM 656 C C . TYR A 1 81 ? 2.170 -4.158 6.146 1.00 92.00 81 TYR A C 1
ATOM 658 O O . TYR A 1 81 ? 2.844 -3.130 6.084 1.00 92.00 81 TYR A O 1
ATOM 666 N N . ILE A 1 82 ? 2.137 -4.938 7.212 1.00 89.44 82 ILE A N 1
ATOM 667 C CA . ILE A 1 82 ? 3.036 -4.787 8.343 1.00 89.44 82 ILE A CA 1
ATOM 668 C C . ILE A 1 82 ? 4.046 -5.912 8.247 1.00 89.44 82 ILE A C 1
ATOM 670 O O . ILE A 1 82 ? 3.685 -7.085 8.363 1.00 89.44 82 ILE A O 1
ATOM 674 N N . LEU A 1 83 ? 5.306 -5.543 8.050 1.00 87.75 83 LEU A N 1
ATOM 675 C CA . LEU A 1 83 ? 6.408 -6.486 8.145 1.00 87.75 83 LEU A CA 1
ATOM 676 C C . LEU A 1 83 ? 6.850 -6.515 9.605 1.00 87.75 83 LEU A C 1
ATOM 678 O O . LEU A 1 83 ? 7.355 -5.523 10.136 1.00 87.75 83 LEU A O 1
ATOM 682 N N . ASN A 1 84 ? 6.584 -7.634 10.271 1.00 73.69 84 ASN A N 1
ATOM 683 C CA . ASN A 1 84 ? 6.984 -7.863 11.648 1.00 73.69 84 ASN A CA 1
ATOM 684 C C . ASN A 1 84 ? 8.346 -8.562 11.652 1.00 73.69 84 ASN A C 1
ATOM 686 O O . ASN A 1 84 ? 8.455 -9.765 11.887 1.00 73.69 84 ASN A O 1
ATOM 690 N N . GLU A 1 85 ? 9.392 -7.803 11.340 1.00 66.88 85 GLU A N 1
ATOM 691 C CA . GLU A 1 85 ? 10.768 -8.236 11.571 1.00 66.88 85 GLU A CA 1
ATOM 692 C C . GLU A 1 85 ? 11.230 -7.733 12.944 1.00 66.88 85 GLU A C 1
ATOM 694 O O . GLU A 1 85 ? 10.863 -6.638 13.370 1.00 66.88 85 GLU A O 1
ATOM 699 N N . GLN A 1 86 ? 12.051 -8.519 13.653 1.00 63.84 86 GLN A N 1
ATOM 700 C CA . GLN A 1 86 ? 12.455 -8.233 15.042 1.00 63.84 86 GLN A CA 1
ATOM 701 C C . GLN A 1 86 ? 13.119 -6.857 15.250 1.00 63.84 86 GLN A C 1
ATOM 703 O O . GLN A 1 86 ? 13.183 -6.386 16.382 1.00 63.84 86 GLN A O 1
ATOM 708 N N . ILE A 1 87 ? 13.624 -6.226 14.186 1.00 60.22 87 ILE A N 1
ATOM 709 C CA . ILE A 1 87 ? 14.414 -4.988 14.251 1.00 60.22 87 ILE A CA 1
ATOM 710 C C . ILE A 1 87 ? 13.653 -3.789 13.659 1.00 60.22 87 ILE A C 1
ATOM 712 O O . ILE A 1 87 ? 13.843 -2.661 14.110 1.00 60.22 87 ILE A O 1
ATOM 716 N N . THR A 1 88 ? 12.757 -4.007 12.694 1.00 60.00 88 THR A N 1
ATOM 717 C CA . THR A 1 88 ? 12.029 -2.938 12.000 1.00 60.00 88 THR A CA 1
ATOM 718 C C . THR A 1 88 ? 10.562 -3.303 11.863 1.00 60.00 88 THR A C 1
ATOM 720 O O . THR A 1 88 ? 10.177 -4.089 11.002 1.00 60.00 88 THR A O 1
ATOM 723 N N . LYS A 1 89 ? 9.729 -2.685 12.701 1.00 74.88 89 LYS A N 1
ATOM 724 C CA . LYS A 1 89 ? 8.279 -2.702 12.531 1.00 74.88 89 LYS A CA 1
ATOM 725 C C . LYS A 1 89 ? 7.909 -1.556 11.594 1.00 74.88 89 LYS A C 1
ATOM 727 O O . LYS A 1 89 ? 7.861 -0.401 12.013 1.00 74.88 89 LYS A O 1
ATOM 732 N N . SER A 1 90 ? 7.719 -1.860 10.314 1.00 84.12 90 SER A N 1
ATOM 733 C CA . SER A 1 90 ? 7.379 -0.864 9.291 1.00 84.12 90 SER A CA 1
ATOM 734 C C . SER A 1 90 ? 6.086 -1.233 8.580 1.00 84.12 90 SER A C 1
ATOM 736 O O . SER A 1 90 ? 5.828 -2.401 8.279 1.00 84.12 90 SER A O 1
ATOM 738 N N . VAL A 1 91 ? 5.266 -0.212 8.336 1.00 90.50 91 VAL A N 1
ATOM 739 C CA . VAL A 1 91 ? 3.968 -0.333 7.673 1.00 90.50 91 VAL A CA 1
ATOM 740 C C . VAL A 1 91 ? 4.080 0.242 6.269 1.00 90.50 91 VAL A C 1
ATOM 742 O O . VAL A 1 91 ? 4.544 1.368 6.089 1.00 90.50 91 VAL A O 1
ATOM 745 N N . TYR A 1 92 ? 3.650 -0.536 5.282 1.00 92.19 92 TYR A N 1
ATOM 746 C CA . TYR A 1 92 ? 3.690 -0.182 3.868 1.00 92.19 92 TYR A CA 1
ATOM 747 C C . TYR A 1 92 ? 2.285 -0.201 3.284 1.00 92.19 92 TYR A C 1
ATOM 749 O O . TYR A 1 92 ? 1.536 -1.152 3.491 1.00 92.19 92 TYR A O 1
ATOM 757 N N . GLU A 1 93 ? 1.929 0.816 2.507 1.00 92.81 93 GLU A N 1
ATOM 758 C CA . GLU A 1 93 ? 0.706 0.780 1.708 1.00 92.81 93 GLU A CA 1
ATOM 759 C C . GLU A 1 93 ? 0.922 -0.047 0.435 1.00 92.81 93 GLU A C 1
ATOM 761 O O . GLU A 1 93 ? 1.925 0.098 -0.268 1.00 92.81 93 GLU A O 1
ATOM 766 N N . SER A 1 94 ? -0.035 -0.919 0.124 1.00 91.25 94 SER A N 1
ATOM 767 C CA . SER A 1 94 ? -0.0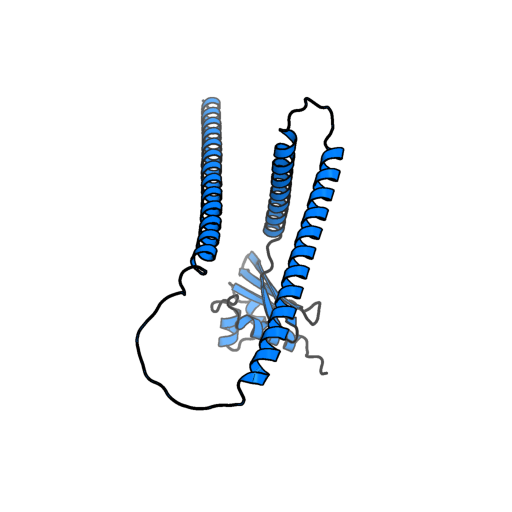44 -1.673 -1.121 1.00 91.25 94 SER A CA 1
ATOM 768 C C . SER A 1 94 ? -0.332 -0.735 -2.292 1.00 91.25 94 SER A C 1
ATOM 770 O O . SER A 1 94 ? -1.394 -0.107 -2.320 1.00 91.25 94 SER A O 1
ATOM 772 N N . PRO A 1 95 ? 0.526 -0.688 -3.323 1.00 93.62 95 PRO A N 1
ATOM 773 C CA . PRO A 1 95 ? 0.196 0.039 -4.534 1.00 93.62 95 PRO A CA 1
ATOM 774 C C . PRO A 1 95 ? -0.975 -0.638 -5.256 1.00 93.62 95 PRO A C 1
ATOM 776 O O . PRO A 1 95 ? -1.119 -1.864 -5.251 1.00 93.62 95 PRO A O 1
ATOM 779 N N . SER A 1 96 ? -1.793 0.167 -5.933 1.00 92.56 96 SER A N 1
ATOM 780 C CA . SER A 1 96 ? -2.795 -0.353 -6.862 1.00 92.56 96 SER A CA 1
ATOM 781 C C . SER A 1 96 ? -2.112 -1.066 -8.031 1.00 92.56 96 SER A C 1
ATOM 783 O O . SER A 1 96 ? -1.098 -0.599 -8.559 1.00 92.56 96 SER A O 1
ATOM 785 N N . VAL A 1 97 ? -2.706 -2.173 -8.485 1.00 92.06 97 VAL A N 1
ATOM 786 C CA . VAL A 1 97 ? -2.239 -2.927 -9.661 1.00 92.06 97 VAL A CA 1
ATOM 787 C C . VAL A 1 97 ? -2.139 -2.018 -10.889 1.00 92.06 97 VAL A C 1
ATOM 789 O O . VAL A 1 97 ? -1.198 -2.136 -11.670 1.00 92.06 97 VAL A O 1
ATOM 792 N N . PHE A 1 98 ? -3.059 -1.060 -11.025 1.00 95.00 98 PHE A N 1
ATOM 793 C CA . PHE A 1 98 ? -3.025 -0.087 -12.112 1.00 95.00 98 PHE A CA 1
ATOM 794 C C . PHE A 1 98 ? -1.756 0.777 -12.070 1.00 95.00 98 PHE A C 1
ATOM 796 O O . PHE A 1 98 ? -1.068 0.903 -13.078 1.00 95.00 98 PHE A O 1
ATOM 803 N N . SER A 1 99 ? -1.390 1.299 -10.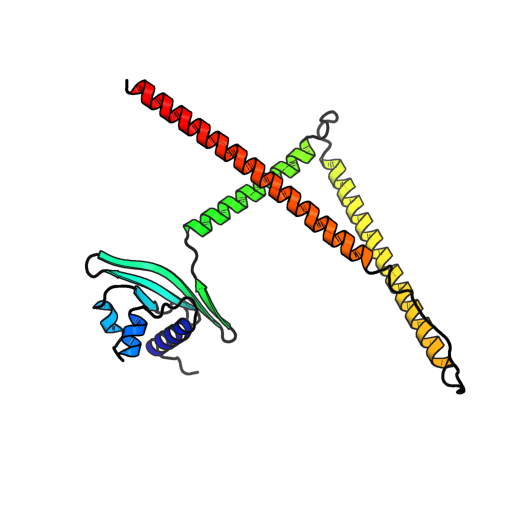896 1.00 94.88 99 SER A N 1
ATOM 804 C CA . SER A 1 99 ? -0.179 2.112 -10.713 1.00 94.88 99 SER A CA 1
ATOM 805 C C . SER A 1 99 ? 1.104 1.311 -10.965 1.00 94.88 99 SER A C 1
ATOM 807 O O . SER A 1 99 ? 2.071 1.821 -11.538 1.00 94.88 99 SER A O 1
ATOM 809 N N . LEU A 1 100 ? 1.117 0.031 -10.579 1.00 95.75 100 LEU A N 1
ATOM 810 C CA . LEU A 1 100 ? 2.227 -0.875 -10.882 1.00 95.75 100 LEU A CA 1
ATOM 811 C C . LEU A 1 100 ? 2.386 -1.099 -12.389 1.00 95.75 100 LEU A C 1
ATOM 813 O O . LEU A 1 100 ? 3.506 -1.108 -12.896 1.00 95.75 100 LEU A O 1
ATOM 817 N N . ILE A 1 101 ? 1.282 -1.276 -13.112 1.00 97.69 101 ILE A N 1
ATOM 818 C CA . ILE A 1 101 ? 1.316 -1.468 -14.565 1.00 97.69 101 ILE A CA 1
ATOM 819 C C . ILE A 1 101 ? 1.728 -0.168 -15.268 1.00 97.69 101 ILE A C 1
ATOM 821 O O . ILE A 1 101 ? 2.623 -0.209 -16.112 1.00 97.69 101 ILE A O 1
ATOM 825 N N . ASP A 1 102 ? 1.149 0.977 -14.892 1.00 97.44 102 ASP A N 1
ATOM 826 C CA . ASP A 1 102 ? 1.476 2.280 -15.492 1.00 97.44 102 ASP A CA 1
ATOM 827 C C . ASP A 1 102 ? 2.964 2.614 -15.339 1.00 97.44 102 ASP A C 1
ATOM 829 O O . ASP A 1 102 ? 3.645 2.928 -16.316 1.00 97.44 102 ASP A O 1
ATOM 833 N N . SER A 1 103 ? 3.508 2.463 -14.128 1.00 97.50 103 SER A N 1
ATOM 834 C CA . SER A 1 103 ? 4.932 2.708 -13.870 1.00 97.50 103 SER A CA 1
ATOM 835 C C . SER A 1 103 ? 5.842 1.789 -14.691 1.00 97.50 103 SER A C 1
ATOM 837 O O . SER A 1 103 ? 6.844 2.254 -15.242 1.00 97.50 103 SER A O 1
ATOM 839 N N . LYS A 1 104 ? 5.482 0.508 -14.841 1.00 96.69 104 LYS A N 1
ATOM 840 C CA . LYS A 1 104 ? 6.238 -0.444 -15.667 1.00 96.69 104 LYS A CA 1
ATOM 841 C C . LYS A 1 104 ? 6.193 -0.085 -17.149 1.00 96.69 104 LYS A C 1
ATOM 843 O O . LYS A 1 104 ? 7.250 -0.008 -17.769 1.00 96.69 104 LYS A O 1
ATOM 848 N N . ILE A 1 105 ? 5.011 0.192 -17.702 1.00 98.25 105 ILE A N 1
ATOM 849 C CA . ILE A 1 105 ? 4.857 0.594 -19.110 1.00 98.25 105 ILE A CA 1
ATOM 850 C C . ILE A 1 105 ? 5.648 1.875 -19.378 1.00 98.25 105 ILE A C 1
ATOM 852 O O . ILE A 1 105 ? 6.438 1.934 -20.322 1.00 98.25 105 ILE A O 1
ATOM 856 N N . ARG A 1 106 ? 5.504 2.881 -18.510 1.00 98.06 106 ARG A N 1
ATOM 857 C CA . ARG A 1 106 ? 6.232 4.150 -18.606 1.00 98.06 106 ARG A CA 1
ATOM 858 C C . ARG A 1 106 ? 7.741 3.938 -18.563 1.00 98.06 106 ARG A C 1
ATOM 860 O O . ARG A 1 106 ? 8.463 4.544 -19.353 1.00 98.06 106 ARG A O 1
ATOM 867 N N . ARG A 1 107 ? 8.229 3.052 -17.688 1.00 98.00 107 ARG A N 1
ATOM 868 C CA . ARG A 1 107 ? 9.656 2.717 -17.607 1.00 98.00 107 ARG A CA 1
ATOM 869 C C . ARG A 1 107 ? 10.152 2.019 -18.871 1.00 98.00 107 ARG A C 1
ATOM 871 O O . ARG A 1 107 ? 11.215 2.387 -19.366 1.00 98.00 107 ARG A O 1
ATOM 878 N N . SER A 1 108 ? 9.400 1.061 -19.407 1.00 98.31 108 SER A N 1
ATOM 879 C CA . SER A 1 108 ? 9.742 0.380 -20.661 1.00 98.31 108 SER A CA 1
ATOM 880 C C . SER A 1 108 ? 9.789 1.353 -21.838 1.00 98.31 108 SER A C 1
ATOM 882 O O . SER A 1 108 ? 10.766 1.358 -22.580 1.00 98.31 108 SER A O 1
ATOM 884 N N . LEU A 1 109 ? 8.793 2.234 -21.971 1.00 98.31 109 LEU A N 1
ATOM 885 C CA . LEU A 1 109 ? 8.769 3.267 -23.012 1.00 98.31 109 LEU A CA 1
ATOM 886 C C . LEU A 1 109 ? 9.925 4.258 -22.869 1.00 98.31 109 LEU A C 1
ATOM 888 O O . LEU A 1 109 ? 10.546 4.620 -23.865 1.00 98.31 109 LEU A O 1
ATOM 892 N N . PHE A 1 110 ? 10.247 4.665 -21.640 1.00 98.00 110 PHE A N 1
ATOM 893 C CA . PHE A 1 110 ? 11.395 5.527 -21.376 1.00 98.00 110 PHE A CA 1
ATOM 894 C C . PHE A 1 110 ? 12.707 4.876 -21.830 1.00 98.00 110 PHE A C 1
ATOM 896 O O . PHE A 1 110 ? 13.508 5.520 -22.502 1.00 98.00 110 PHE A O 1
ATOM 903 N N . LEU A 1 111 ? 12.918 3.598 -21.499 1.00 97.56 111 LEU A N 1
ATOM 904 C CA . LEU A 1 111 ? 14.118 2.865 -21.908 1.00 97.56 111 LEU A CA 1
ATOM 905 C C . LEU A 1 111 ? 14.182 2.665 -23.426 1.00 97.56 111 LEU A C 1
ATOM 907 O O . LEU A 1 111 ? 15.252 2.830 -24.003 1.00 97.56 111 LEU A O 1
ATOM 911 N N . LEU A 1 112 ? 13.051 2.383 -24.079 1.00 97.69 112 LEU A N 1
ATOM 912 C CA . LEU A 1 112 ? 12.978 2.289 -25.540 1.00 97.69 112 LEU A CA 1
ATOM 913 C C . LEU A 1 112 ? 13.310 3.623 -26.206 1.00 97.69 112 LEU A C 1
ATOM 915 O O . LEU A 1 112 ? 14.136 3.662 -27.110 1.00 97.69 112 LEU A O 1
ATOM 919 N N . ASN A 1 113 ? 12.718 4.723 -25.739 1.00 97.06 113 ASN A N 1
ATOM 920 C CA . ASN A 1 113 ? 13.002 6.053 -26.275 1.00 97.06 113 ASN A CA 1
ATOM 921 C C . ASN A 1 113 ? 14.477 6.423 -26.076 1.00 97.06 113 ASN A C 1
ATOM 923 O O . ASN A 1 113 ? 15.123 6.896 -27.004 1.00 97.06 113 ASN A O 1
ATOM 927 N N . LYS A 1 114 ? 15.037 6.134 -24.896 1.00 96.62 114 LYS A N 1
ATOM 928 C CA . LYS A 1 114 ? 16.461 6.349 -24.625 1.00 96.62 114 LYS A CA 1
ATOM 929 C C . LYS A 1 114 ? 17.344 5.540 -25.584 1.00 96.62 114 LYS A C 1
ATOM 931 O O . LYS A 1 114 ? 18.243 6.108 -26.193 1.00 96.62 114 LYS A O 1
ATOM 936 N N . GLY A 1 115 ? 17.043 4.254 -25.772 1.00 95.31 115 GLY A N 1
ATOM 937 C CA . GLY A 1 115 ? 17.764 3.398 -26.715 1.00 95.31 115 GLY A CA 1
ATOM 938 C C . GLY A 1 115 ? 17.646 3.878 -28.164 1.00 95.31 115 GLY A C 1
ATOM 939 O O . GLY A 1 115 ? 18.637 3.885 -28.885 1.00 95.31 115 GLY A O 1
ATOM 940 N N . PHE A 1 116 ? 16.471 4.351 -28.591 1.00 94.06 116 PHE A N 1
ATOM 941 C CA . PHE A 1 116 ? 16.292 4.924 -29.928 1.00 94.06 116 PHE A CA 1
ATOM 942 C C . PHE A 1 116 ? 17.015 6.255 -30.110 1.00 94.06 116 PHE A C 1
ATOM 944 O O . PHE A 1 116 ? 17.536 6.501 -31.191 1.00 94.06 116 PHE A O 1
ATOM 951 N N . GLN A 1 117 ? 17.078 7.105 -29.086 1.00 91.19 117 GLN A N 1
ATOM 952 C CA . GLN A 1 117 ? 17.860 8.340 -29.145 1.00 91.19 117 GLN A CA 1
ATOM 953 C C . GLN A 1 117 ? 19.352 8.036 -29.283 1.00 91.19 117 GLN A C 1
ATOM 955 O O . GLN A 1 117 ? 20.016 8.617 -30.138 1.00 91.19 117 GLN A O 1
ATOM 960 N N . GLU A 1 118 ? 19.869 7.087 -28.501 1.00 88.25 118 GLU A N 1
ATOM 961 C CA . GLU A 1 118 ? 21.257 6.630 -28.613 1.00 88.25 118 GLU A CA 1
ATOM 962 C C . GLU A 1 118 ? 21.524 6.016 -29.995 1.00 88.25 118 GLU A C 1
ATOM 964 O O . GLU A 1 118 ? 22.437 6.454 -30.692 1.00 88.25 118 GLU A O 1
ATOM 969 N N . ALA A 1 119 ? 20.674 5.097 -30.460 1.00 86.44 119 ALA A N 1
ATOM 970 C CA . ALA A 1 119 ? 20.806 4.487 -31.782 1.00 86.44 119 ALA A CA 1
ATOM 971 C C . ALA A 1 119 ? 20.678 5.507 -32.925 1.00 86.44 119 ALA A C 1
ATOM 973 O O . ALA A 1 119 ? 21.421 5.432 -33.899 1.00 86.44 119 ALA A O 1
ATOM 974 N N . SER A 1 120 ? 19.772 6.483 -32.816 1.00 82.81 120 SER A N 1
ATOM 975 C CA . SER A 1 120 ? 19.611 7.552 -33.807 1.00 82.81 120 SER A CA 1
ATOM 976 C C . SER A 1 120 ? 20.832 8.463 -33.855 1.00 82.81 120 SER A C 1
ATOM 978 O O . SER A 1 120 ? 21.204 8.908 -34.939 1.00 82.81 120 SER A O 1
ATOM 980 N N . ASN A 1 121 ? 21.456 8.743 -32.710 1.00 77.75 121 ASN A N 1
ATOM 981 C CA . ASN A 1 121 ? 22.692 9.517 -32.671 1.00 77.75 121 ASN A CA 1
ATOM 982 C C . ASN A 1 121 ? 23.818 8.781 -33.408 1.00 77.75 121 ASN A C 1
ATOM 984 O O . ASN A 1 121 ? 24.537 9.409 -34.180 1.00 77.75 121 ASN A O 1
ATOM 988 N N . VAL A 1 122 ? 23.916 7.456 -33.250 1.00 71.06 122 VAL A N 1
ATOM 989 C CA . VAL A 1 122 ? 24.891 6.636 -33.990 1.00 71.06 122 VAL A CA 1
ATOM 990 C C . VAL A 1 122 ? 24.517 6.519 -35.482 1.00 71.06 122 VAL A C 1
ATOM 992 O O . VAL A 1 122 ? 25.379 6.588 -36.354 1.00 71.06 122 VAL A O 1
ATOM 995 N N . ALA A 1 123 ? 23.227 6.425 -35.817 1.00 65.44 123 ALA A N 1
ATOM 996 C CA . ALA A 1 123 ? 22.743 6.288 -37.197 1.00 65.44 123 ALA A CA 1
ATOM 997 C C . ALA A 1 123 ? 22.936 7.526 -38.073 1.00 65.44 123 ALA A C 1
ATOM 999 O O . ALA A 1 123 ? 23.012 7.402 -39.295 1.00 65.44 123 ALA A O 1
ATOM 1000 N N . ASN A 1 124 ? 23.060 8.707 -37.470 1.00 60.38 124 ASN A N 1
ATOM 1001 C CA . ASN A 1 124 ? 23.335 9.945 -38.193 1.00 60.38 124 ASN A CA 1
ATOM 1002 C C . ASN A 1 124 ? 24.811 10.089 -38.628 1.00 60.38 124 ASN A C 1
ATOM 1004 O O . ASN A 1 124 ? 25.167 11.096 -39.246 1.00 60.38 124 ASN A O 1
ATOM 1008 N N . HIS A 1 125 ? 25.674 9.096 -38.371 1.00 58.56 125 HIS A N 1
ATOM 1009 C CA . HIS A 1 125 ? 26.996 9.026 -38.995 1.00 58.56 125 HIS A CA 1
ATOM 1010 C C . HIS A 1 125 ? 26.880 8.669 -40.492 1.00 58.56 125 HIS A C 1
ATOM 1012 O O . HIS A 1 125 ? 26.100 7.794 -40.873 1.00 58.56 125 HIS A O 1
ATOM 1018 N N . PRO A 1 126 ? 27.629 9.346 -41.384 1.00 53.75 126 PRO A N 1
ATOM 1019 C CA . PRO A 1 126 ? 27.403 9.258 -42.823 1.00 53.75 126 PRO A CA 1
ATOM 1020 C C . PRO A 1 126 ? 27.614 7.832 -43.356 1.00 53.75 126 PRO A C 1
ATOM 1022 O O . PRO A 1 126 ? 28.723 7.305 -43.328 1.00 53.75 126 PRO A O 1
ATOM 1025 N N . LEU A 1 127 ? 26.558 7.266 -43.953 1.00 55.75 127 LEU A N 1
ATOM 1026 C CA . LEU A 1 127 ? 26.469 5.954 -44.628 1.00 55.75 127 LEU A CA 1
ATOM 1027 C C . LEU A 1 127 ? 27.431 5.754 -45.824 1.00 55.75 127 LEU A C 1
ATOM 1029 O O . LEU A 1 127 ? 27.252 4.836 -46.623 1.00 55.75 127 LEU A O 1
ATOM 1033 N N . LYS A 1 128 ? 28.442 6.612 -46.003 1.00 50.16 128 LYS A N 1
ATOM 1034 C CA . LYS A 1 128 ? 29.350 6.568 -47.159 1.00 50.16 128 LYS A CA 1
ATOM 1035 C C . LYS A 1 128 ? 30.292 5.359 -47.137 1.00 50.16 128 LYS A C 1
ATOM 1037 O O . LYS A 1 128 ? 30.821 4.990 -48.178 1.00 50.16 128 LYS A O 1
ATOM 1042 N N . LEU A 1 129 ? 30.458 4.730 -45.978 1.00 53.56 129 LEU A N 1
ATOM 1043 C CA . LEU A 1 129 ? 31.161 3.467 -45.792 1.00 53.56 129 LEU A CA 1
ATOM 1044 C C . LEU A 1 129 ? 30.134 2.457 -45.268 1.00 53.56 129 LEU A C 1
ATOM 1046 O O . LEU A 1 129 ? 29.700 2.537 -44.122 1.00 53.56 129 LEU A O 1
ATOM 1050 N N . GLY A 1 130 ? 29.683 1.553 -46.141 1.00 46.53 130 GLY A N 1
ATOM 1051 C CA . GLY A 1 130 ? 28.727 0.507 -45.783 1.00 46.53 130 GLY A CA 1
ATOM 1052 C C . GLY A 1 130 ? 29.186 -0.257 -44.540 1.00 46.53 130 GLY A C 1
ATOM 1053 O O . GLY A 1 130 ? 30.344 -0.647 -44.467 1.00 46.53 130 GLY A O 1
ATOM 1054 N N . GLN A 1 131 ? 28.275 -0.409 -43.574 1.00 53.25 131 GLN A N 1
ATOM 1055 C CA . GLN A 1 131 ? 28.399 -1.220 -42.356 1.00 53.25 131 GLN A CA 1
ATOM 1056 C C . GLN A 1 131 ? 29.835 -1.365 -41.809 1.00 53.25 131 GLN A C 1
ATOM 1058 O O . GLN A 1 131 ? 30.455 -2.414 -41.928 1.00 53.25 131 GLN A O 1
ATOM 1063 N N . GLN A 1 132 ? 30.371 -0.304 -41.201 1.00 50.22 132 GLN A N 1
ATOM 1064 C CA . GLN A 1 132 ? 31.656 -0.350 -40.480 1.00 50.22 132 GLN A CA 1
ATOM 1065 C C . GLN A 1 132 ? 31.510 -0.248 -38.956 1.00 50.22 132 GLN A C 1
ATOM 1067 O O . GLN A 1 132 ? 32.469 0.036 -38.248 1.00 50.22 132 GLN A O 1
ATOM 1072 N N . TRP A 1 133 ? 30.305 -0.476 -38.437 1.00 55.81 133 TRP A N 1
ATOM 1073 C CA . TRP A 1 133 ? 29.985 -0.203 -37.035 1.00 55.81 133 TRP A CA 1
ATOM 1074 C C . TRP A 1 133 ? 30.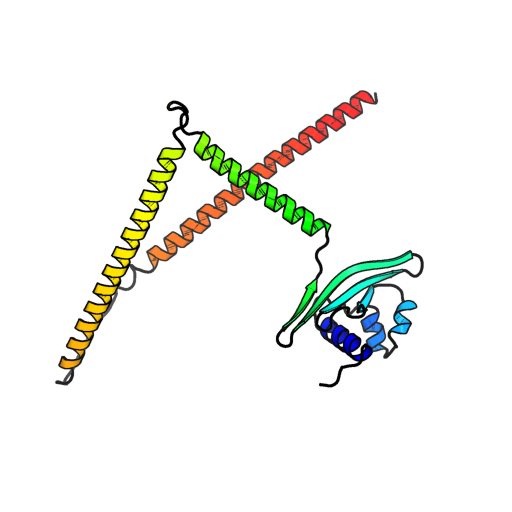594 -1.230 -36.068 1.00 55.81 133 TRP A C 1
ATOM 1076 O O . TRP A 1 133 ? 30.715 -0.944 -34.885 1.00 55.81 133 TRP A O 1
ATOM 1086 N N . TRP A 1 134 ? 31.009 -2.405 -36.555 1.00 52.34 134 TRP A N 1
ATOM 1087 C CA . TRP A 1 134 ? 31.642 -3.436 -35.726 1.00 52.34 134 TRP A CA 1
ATOM 1088 C C . TRP A 1 134 ? 33.153 -3.236 -35.515 1.00 52.34 134 TRP A C 1
ATOM 1090 O O . TRP A 1 134 ? 33.682 -3.797 -34.569 1.00 52.34 134 TRP A O 1
ATOM 1100 N N . TRP A 1 135 ? 33.838 -2.411 -36.322 1.00 50.59 135 TRP A N 1
ATOM 1101 C CA . TRP A 1 135 ? 35.282 -2.154 -36.156 1.00 50.59 135 TRP A CA 1
ATOM 1102 C C . TRP A 1 135 ? 35.572 -1.011 -35.171 1.00 50.59 135 TRP A C 1
ATOM 1104 O O . TRP A 1 135 ? 36.564 -1.038 -34.455 1.00 50.59 135 TRP A O 1
ATOM 1114 N N . GLN A 1 136 ? 34.693 -0.004 -35.103 1.00 55.22 136 GLN A N 1
ATOM 1115 C CA . GLN A 1 136 ? 34.872 1.139 -34.197 1.00 55.22 136 GLN A CA 1
ATOM 1116 C C . GLN A 1 136 ? 34.527 0.799 -32.741 1.00 55.22 136 GLN A C 1
ATOM 1118 O O . GLN A 1 136 ? 35.094 1.397 -31.836 1.00 55.22 136 GLN A O 1
ATOM 1123 N N . LEU A 1 137 ? 33.649 -0.184 -32.509 1.00 56.16 137 LEU A N 1
ATOM 1124 C CA . LEU A 1 137 ? 33.330 -0.661 -31.161 1.00 56.16 137 LEU A CA 1
ATOM 1125 C C . LEU A 1 137 ? 34.534 -1.357 -30.503 1.00 56.16 137 LEU A C 1
ATOM 1127 O O . LEU A 1 137 ? 34.788 -1.136 -29.325 1.00 56.16 137 LEU A O 1
ATOM 1131 N N . GLU A 1 138 ? 35.293 -2.150 -31.268 1.00 57.06 138 GLU A N 1
ATOM 1132 C CA . GLU A 1 138 ? 36.538 -2.776 -30.795 1.00 57.06 138 GLU A CA 1
ATOM 1133 C C . GLU A 1 138 ? 37.601 -1.718 -30.479 1.00 57.06 138 GLU A C 1
ATOM 1135 O O . GLU A 1 138 ? 38.201 -1.759 -29.408 1.00 57.06 138 GLU A O 1
ATOM 1140 N N . GLU A 1 139 ? 37.772 -0.715 -31.346 1.00 60.31 139 GLU A N 1
ATOM 1141 C CA . GLU A 1 139 ? 38.711 0.382 -31.089 1.00 60.31 139 GLU A CA 1
ATOM 1142 C C . GLU A 1 139 ? 38.314 1.251 -29.884 1.00 60.31 139 GLU A C 1
ATOM 1144 O O . GLU A 1 139 ? 39.187 1.730 -29.160 1.00 60.31 139 GLU A O 1
ATOM 1149 N N . ASP A 1 140 ? 37.021 1.504 -29.673 1.00 62.47 140 ASP A N 1
ATOM 1150 C CA . ASP A 1 140 ? 36.545 2.320 -28.553 1.00 62.47 140 ASP A CA 1
ATOM 1151 C C . ASP A 1 140 ? 36.605 1.546 -27.225 1.00 62.47 140 ASP A C 1
ATOM 1153 O O . ASP A 1 140 ? 37.017 2.120 -26.214 1.00 62.47 140 ASP A O 1
ATOM 1157 N N . GLU A 1 141 ? 36.322 0.237 -27.225 1.00 61.00 141 GLU A N 1
ATOM 1158 C CA . GLU A 1 141 ? 36.581 -0.640 -26.074 1.00 61.00 141 GLU A CA 1
ATOM 1159 C C . GLU A 1 141 ? 38.078 -0.746 -25.746 1.00 61.00 141 GLU A C 1
ATOM 1161 O O . GLU A 1 141 ? 38.454 -0.775 -24.571 1.00 61.00 141 GLU A O 1
ATOM 1166 N N . GLU A 1 142 ? 38.951 -0.812 -26.755 1.00 61.72 142 GLU A N 1
ATOM 1167 C CA . GLU A 1 142 ? 40.405 -0.809 -26.557 1.00 61.72 142 GLU A CA 1
ATOM 1168 C C . GLU A 1 142 ? 40.888 0.529 -25.987 1.00 61.72 142 GLU A C 1
ATOM 1170 O O . GLU A 1 142 ? 41.653 0.539 -25.020 1.00 61.72 142 GLU A O 1
ATOM 1175 N N . LYS A 1 143 ? 40.370 1.658 -26.486 1.00 64.56 143 LYS A N 1
ATOM 1176 C CA . LYS A 1 143 ? 40.682 3.000 -25.962 1.00 64.56 143 LYS A CA 1
ATOM 1177 C C . LYS A 1 143 ? 40.148 3.219 -24.545 1.00 64.56 143 LYS A C 1
ATOM 1179 O O . LYS A 1 143 ? 40.786 3.930 -23.767 1.00 64.56 143 LYS A O 1
ATOM 1184 N N . GLU A 1 144 ? 38.996 2.656 -24.180 1.00 68.88 144 GLU A N 1
ATOM 1185 C CA . GLU A 1 144 ? 38.503 2.696 -22.794 1.00 68.88 144 GLU A CA 1
ATOM 1186 C C . GLU A 1 144 ? 39.368 1.838 -21.862 1.00 68.88 144 GLU A C 1
ATOM 1188 O O . GLU A 1 144 ? 39.777 2.327 -20.806 1.00 68.88 144 GLU A O 1
ATOM 1193 N N . LYS A 1 145 ? 39.759 0.628 -22.287 1.00 69.75 145 LYS A N 1
ATOM 1194 C CA . LYS A 1 145 ? 40.688 -0.242 -21.538 1.00 69.75 145 LYS A CA 1
ATOM 1195 C C . LYS A 1 145 ? 42.080 0.385 -21.389 1.00 69.75 145 LYS A C 1
ATOM 1197 O O . LYS A 1 145 ? 42.722 0.210 -20.354 1.00 69.75 145 LYS A O 1
ATOM 1202 N N . GLU A 1 146 ? 42.567 1.124 -22.384 1.00 69.31 146 GLU A N 1
ATOM 1203 C CA . GLU A 1 146 ? 43.828 1.876 -22.287 1.00 69.31 146 GLU A CA 1
ATOM 1204 C C . GLU A 1 146 ? 43.724 3.068 -21.329 1.00 69.31 146 GLU A C 1
ATOM 1206 O O . GLU A 1 146 ? 44.617 3.262 -20.504 1.00 69.31 146 GLU A O 1
ATOM 1211 N N . LYS A 1 147 ? 42.611 3.811 -21.353 1.00 71.12 147 LYS A N 1
ATOM 1212 C CA . LYS A 1 147 ? 42.361 4.919 -20.412 1.00 71.12 147 LYS A CA 1
ATOM 1213 C C . LYS A 1 147 ? 42.190 4.445 -18.971 1.00 71.12 147 LYS A C 1
ATOM 1215 O O . LYS A 1 147 ? 42.583 5.160 -18.049 1.00 71.12 147 LYS A O 1
ATOM 1220 N N . GLU A 1 148 ? 41.600 3.273 -18.748 1.00 72.88 148 GLU A N 1
ATOM 1221 C CA . GLU A 1 148 ? 41.542 2.663 -17.415 1.00 72.88 148 GLU A CA 1
ATOM 1222 C C . GLU A 1 148 ? 42.936 2.255 -16.930 1.00 72.88 148 GLU A C 1
ATOM 1224 O O . GLU A 1 148 ? 43.305 2.604 -15.810 1.00 72.88 148 GLU A O 1
ATOM 1229 N N . LYS A 1 149 ? 43.758 1.646 -17.797 1.00 71.06 149 LYS A N 1
ATOM 1230 C CA . LYS A 1 149 ? 45.157 1.300 -17.483 1.00 71.06 149 LYS A CA 1
ATOM 1231 C C . LYS A 1 149 ? 46.040 2.524 -17.231 1.00 71.06 149 LYS A C 1
ATOM 1233 O O . LYS A 1 149 ? 46.938 2.457 -16.395 1.00 71.06 149 LYS A O 1
ATOM 1238 N N . GLU A 1 150 ? 45.827 3.636 -17.933 1.00 72.62 150 GLU A N 1
ATOM 1239 C CA . GLU A 1 150 ? 46.543 4.889 -17.656 1.00 72.62 150 GLU A CA 1
ATOM 1240 C C . GLU A 1 150 ? 46.141 5.488 -16.308 1.00 72.62 150 GLU A C 1
ATOM 1242 O O . GLU A 1 150 ? 47.021 5.847 -15.530 1.00 72.62 150 GLU A O 1
ATOM 1247 N N . LYS A 1 151 ? 44.843 5.514 -15.980 1.00 69.94 151 LYS A N 1
ATOM 1248 C CA . LYS A 1 151 ? 44.354 5.996 -14.674 1.00 69.94 151 LYS A CA 1
ATOM 1249 C C . LYS A 1 151 ? 44.817 5.126 -13.509 1.00 69.94 151 LYS A C 1
ATOM 1251 O O . LYS A 1 151 ? 45.013 5.635 -12.410 1.00 69.94 151 LYS A O 1
ATOM 1256 N N . GLU A 1 152 ? 44.970 3.824 -13.722 1.00 71.88 152 GLU A N 1
ATOM 1257 C CA . GLU A 1 152 ? 45.480 2.900 -12.706 1.00 71.88 152 GLU A CA 1
ATOM 1258 C C . GLU A 1 152 ? 46.980 3.128 -12.454 1.00 71.88 152 GLU A C 1
ATOM 1260 O O . GLU A 1 152 ? 47.395 3.251 -11.303 1.00 71.88 152 GLU A O 1
ATOM 1265 N N . LYS A 1 153 ? 47.764 3.351 -13.519 1.00 68.38 153 LYS A N 1
ATOM 1266 C CA . LYS A 1 153 ? 49.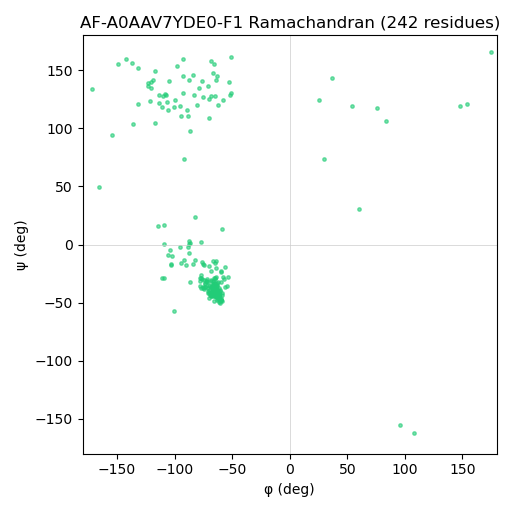182 3.749 -13.425 1.00 68.38 153 LYS A CA 1
ATOM 1267 C C . LYS A 1 153 ? 49.382 5.134 -12.810 1.00 68.38 153 LYS A C 1
ATOM 1269 O O . LYS A 1 153 ? 50.398 5.375 -12.166 1.00 68.38 153 LYS A O 1
ATOM 1274 N N . GLU A 1 154 ? 48.459 6.066 -13.033 1.00 69.12 154 GLU A N 1
ATOM 1275 C CA . GLU A 1 154 ? 48.510 7.402 -12.426 1.00 69.12 154 GLU A CA 1
ATOM 1276 C C . GLU A 1 154 ? 48.234 7.332 -10.918 1.00 69.12 154 GLU A C 1
ATOM 1278 O O . GLU A 1 154 ? 48.956 7.945 -10.137 1.00 69.12 154 GLU A O 1
ATOM 1283 N N . LYS A 1 155 ? 47.285 6.482 -10.500 1.00 66.81 155 LYS A N 1
ATOM 1284 C CA . LYS A 1 155 ? 47.001 6.199 -9.083 1.00 66.81 155 LYS A CA 1
ATOM 1285 C C . LYS A 1 155 ? 48.127 5.445 -8.377 1.00 66.81 155 LYS A C 1
ATOM 1287 O O . LYS A 1 155 ? 48.371 5.707 -7.205 1.00 66.81 155 LYS A O 1
ATOM 1292 N N . GLU A 1 156 ? 48.812 4.520 -9.050 1.00 67.38 156 GLU A N 1
ATOM 1293 C CA . GLU A 1 156 ? 50.014 3.878 -8.491 1.00 67.38 156 GLU A CA 1
ATOM 1294 C C . GLU A 1 156 ? 51.157 4.883 -8.314 1.00 67.38 156 GLU A C 1
ATOM 1296 O O . GLU A 1 156 ? 51.802 4.891 -7.272 1.00 67.38 156 GLU A O 1
ATOM 1301 N N . LYS A 1 157 ? 51.350 5.803 -9.267 1.00 64.75 157 LYS A N 1
ATOM 1302 C CA . LYS A 1 157 ? 52.351 6.877 -9.149 1.00 64.75 157 LYS A CA 1
ATOM 1303 C C . LYS A 1 157 ? 52.013 7.915 -8.078 1.00 64.75 157 LYS A C 1
ATOM 1305 O O . LYS A 1 157 ? 52.929 8.518 -7.528 1.00 64.75 157 LYS A O 1
ATOM 1310 N N . GLU A 1 158 ? 50.733 8.170 -7.809 1.00 65.88 158 GLU A N 1
ATOM 1311 C CA . GLU A 1 158 ? 50.310 9.003 -6.673 1.00 65.88 158 GLU A CA 1
ATOM 1312 C C . GLU A 1 158 ? 50.555 8.289 -5.341 1.00 65.88 158 GLU A C 1
ATOM 1314 O O . GLU A 1 158 ? 51.117 8.900 -4.439 1.00 65.88 158 GLU A O 1
ATOM 1319 N N . LYS A 1 159 ? 50.267 6.984 -5.247 1.00 62.97 159 LYS A N 1
ATOM 1320 C CA . LYS A 1 159 ? 50.567 6.184 -4.048 1.00 62.97 159 LYS A CA 1
ATOM 1321 C C . LYS A 1 159 ? 52.065 6.064 -3.763 1.00 62.97 159 LYS A C 1
ATOM 1323 O O . LYS A 1 159 ? 52.469 6.218 -2.620 1.00 62.97 159 LYS A O 1
ATOM 1328 N N . GLU A 1 160 ? 52.902 5.871 -4.784 1.00 63.19 160 GLU A N 1
ATOM 1329 C CA . GLU A 1 160 ? 54.366 5.857 -4.613 1.00 63.19 160 GLU A CA 1
ATOM 1330 C C . GLU A 1 160 ? 54.921 7.227 -4.175 1.00 63.19 160 GLU A C 1
ATOM 1332 O O . GLU A 1 160 ? 55.937 7.289 -3.483 1.00 63.19 160 GLU A O 1
ATOM 1337 N N . LYS A 1 161 ? 54.262 8.333 -4.552 1.00 60.31 161 LYS A N 1
ATOM 1338 C CA . LYS A 1 161 ? 54.623 9.684 -4.093 1.00 60.31 161 LYS A CA 1
ATOM 1339 C C . LYS A 1 161 ? 54.159 9.964 -2.666 1.00 60.31 161 LYS A C 1
ATOM 1341 O O . LYS A 1 161 ? 54.898 10.617 -1.934 1.00 60.31 161 LYS A O 1
ATOM 1346 N N . GLU A 1 162 ? 52.985 9.472 -2.273 1.00 59.69 162 GLU A N 1
ATOM 1347 C CA . GLU A 1 162 ? 52.503 9.543 -0.886 1.00 59.69 162 GLU A CA 1
ATOM 1348 C C . GLU A 1 162 ? 53.386 8.693 0.045 1.00 59.69 162 GLU A C 1
ATOM 1350 O O . GLU A 1 162 ? 53.805 9.178 1.092 1.00 59.69 162 GLU A O 1
ATOM 1355 N N . GLU A 1 163 ? 53.799 7.490 -0.372 1.00 57.75 163 GLU A N 1
ATOM 1356 C CA . GLU A 1 163 ? 54.728 6.645 0.400 1.00 57.75 163 GLU A CA 1
ATOM 1357 C C . GLU A 1 163 ? 56.144 7.249 0.514 1.00 57.75 163 GLU A C 1
ATOM 1359 O O . GLU A 1 163 ? 56.819 7.061 1.528 1.00 57.75 163 GLU A O 1
ATOM 1364 N N . GLN A 1 164 ? 56.607 8.007 -0.489 1.00 57.41 164 GLN A N 1
ATOM 1365 C CA . GLN A 1 164 ? 57.872 8.756 -0.408 1.00 57.41 164 GLN A CA 1
ATOM 1366 C C . GLN A 1 164 ? 57.759 9.995 0.492 1.00 57.41 164 GLN A C 1
ATOM 1368 O O . GLN A 1 164 ? 58.688 10.280 1.245 1.00 57.41 164 GLN A O 1
ATOM 1373 N N . GLN A 1 165 ? 56.617 10.692 0.484 1.00 54.53 165 GLN A N 1
ATOM 1374 C CA . GLN A 1 165 ? 56.361 11.812 1.397 1.00 54.53 165 GLN A CA 1
ATOM 1375 C C . GLN A 1 165 ? 56.241 11.361 2.859 1.00 54.53 165 GLN A C 1
ATOM 1377 O O . GLN A 1 165 ? 56.765 12.039 3.742 1.00 54.53 165 GLN A O 1
ATOM 1382 N N . GLU A 1 166 ? 55.643 10.197 3.131 1.00 56.91 166 GLU A N 1
ATOM 1383 C CA . GLU A 1 166 ? 55.590 9.634 4.489 1.00 56.91 166 GLU A CA 1
ATOM 1384 C C . GLU A 1 166 ? 56.981 9.214 5.008 1.00 56.91 166 GLU A C 1
ATOM 1386 O O . GLU A 1 166 ? 57.280 9.393 6.193 1.00 56.91 166 GLU A O 1
ATOM 1391 N N . GLN A 1 167 ? 57.875 8.734 4.134 1.00 51.75 167 GLN A N 1
ATOM 1392 C CA . GLN A 1 167 ? 59.265 8.413 4.498 1.00 51.75 167 GLN A CA 1
ATOM 1393 C C . GLN A 1 167 ? 60.134 9.661 4.732 1.00 51.75 167 GLN A C 1
ATOM 1395 O O . GLN A 1 167 ? 61.042 9.632 5.571 1.00 51.75 167 GLN A O 1
ATOM 1400 N N . ASP A 1 168 ? 59.855 10.764 4.038 1.00 52.31 168 ASP A N 1
ATOM 1401 C CA . ASP A 1 168 ? 60.538 12.043 4.253 1.00 52.31 168 ASP A CA 1
ATOM 1402 C C . ASP A 1 168 ? 60.047 12.739 5.544 1.00 52.31 168 ASP A C 1
ATOM 1404 O O . ASP A 1 168 ? 60.865 13.242 6.321 1.00 52.31 168 ASP A O 1
ATOM 1408 N N . GLU A 1 169 ? 58.749 12.657 5.872 1.00 52.12 169 GLU A N 1
ATOM 1409 C CA . GLU A 1 169 ? 58.196 13.169 7.141 1.00 52.12 169 GLU A CA 1
ATOM 1410 C C . GLU A 1 169 ? 58.655 12.374 8.382 1.00 52.12 169 GLU A C 1
ATOM 1412 O O . GLU A 1 169 ? 58.817 12.942 9.473 1.00 52.12 169 GLU A O 1
ATOM 1417 N N . GLU A 1 170 ? 58.901 11.065 8.254 1.00 52.91 170 GLU A N 1
ATOM 1418 C CA . GLU A 1 170 ? 59.455 10.251 9.348 1.00 52.91 170 GLU A CA 1
ATOM 1419 C C . GLU A 1 170 ? 60.944 10.564 9.610 1.00 52.91 170 GLU A C 1
ATOM 1421 O O . GLU A 1 170 ? 61.416 10.490 10.754 1.00 52.91 170 GLU A O 1
ATOM 1426 N N . ASN A 1 171 ? 61.684 10.984 8.580 1.00 48.41 171 ASN A N 1
ATOM 1427 C CA . ASN A 1 171 ? 63.086 11.387 8.706 1.00 48.41 171 ASN A CA 1
ATOM 1428 C C . ASN A 1 171 ? 63.265 12.788 9.319 1.00 48.41 171 ASN A C 1
ATOM 1430 O O . ASN A 1 171 ? 64.255 13.009 10.029 1.00 48.41 171 ASN A O 1
ATOM 1434 N N . ASP A 1 172 ? 62.305 13.698 9.141 1.00 50.62 172 ASP A N 1
ATOM 1435 C CA . ASP A 1 172 ? 62.343 15.028 9.766 1.00 50.62 172 ASP A CA 1
ATOM 1436 C C . ASP A 1 172 ? 61.931 15.011 11.252 1.00 50.62 172 ASP A C 1
ATOM 1438 O O . ASP A 1 172 ? 62.542 15.704 12.076 1.00 50.62 172 ASP A O 1
ATOM 1442 N N . LYS A 1 173 ? 61.037 14.102 11.674 1.00 47.41 173 LYS A N 1
ATOM 1443 C CA . LYS A 1 173 ? 60.686 13.918 13.104 1.00 47.41 173 LYS A CA 1
ATOM 1444 C C . LYS A 1 173 ? 61.825 13.378 13.981 1.00 47.41 173 LYS A C 1
ATOM 1446 O O . LYS A 1 173 ? 61.752 13.479 15.206 1.00 47.41 173 LYS A O 1
ATOM 1451 N N . LYS A 1 174 ? 62.907 12.846 13.397 1.00 45.97 174 LYS A N 1
ATOM 1452 C CA . LYS A 1 174 ? 64.120 12.437 14.140 1.00 45.97 174 LYS A CA 1
ATOM 1453 C C . LYS A 1 174 ? 65.145 13.559 14.340 1.00 45.97 174 LYS A C 1
ATOM 1455 O O . LYS A 1 174 ? 66.111 13.348 15.074 1.00 45.97 174 LYS A O 1
ATOM 1460 N N . LYS A 1 175 ? 64.961 14.741 13.738 1.00 43.19 175 LYS A N 1
ATOM 1461 C CA . LYS A 1 175 ? 65.892 15.879 13.884 1.00 43.19 175 LYS A CA 1
ATOM 1462 C C . LYS A 1 175 ? 65.410 16.982 14.829 1.00 43.19 175 LYS A C 1
ATOM 1464 O O . LYS A 1 175 ? 66.244 17.733 15.324 1.00 43.19 175 LYS A O 1
ATOM 1469 N N . GLU A 1 176 ? 64.122 17.042 15.166 1.00 39.84 176 GLU A N 1
ATOM 1470 C CA . GLU A 1 176 ? 63.569 18.085 16.052 1.00 39.84 176 GLU A CA 1
ATOM 1471 C C . GLU A 1 176 ? 63.636 17.770 17.560 1.00 39.84 176 GLU A C 1
ATOM 1473 O O . GLU A 1 176 ? 63.239 18.587 18.389 1.00 39.84 176 GLU A O 1
ATOM 1478 N N . SER A 1 177 ? 64.227 16.644 17.975 1.00 37.22 177 SER A N 1
ATOM 1479 C CA . SER A 1 177 ? 64.437 16.334 19.400 1.00 37.22 177 SER A CA 1
ATOM 1480 C C . SER A 1 177 ? 65.684 16.989 20.016 1.00 37.22 177 SER A C 1
ATOM 1482 O O . SER A 1 177 ? 66.207 16.468 20.997 1.00 37.22 177 SER A O 1
ATOM 1484 N N . ASN A 1 178 ? 66.196 18.092 19.460 1.00 40.91 178 ASN A N 1
ATOM 1485 C CA . ASN A 1 178 ? 67.258 18.890 20.080 1.00 40.91 178 ASN A CA 1
ATOM 1486 C C . ASN A 1 178 ? 67.226 20.350 19.602 1.00 40.91 178 ASN A C 1
ATOM 1488 O O . ASN A 1 178 ? 67.849 20.694 18.603 1.00 40.91 178 ASN A O 1
ATOM 1492 N N . SER A 1 179 ? 66.544 21.206 20.362 1.00 32.81 179 SER A N 1
ATOM 1493 C CA . SER A 1 179 ? 66.995 22.529 20.839 1.00 32.81 179 SER A CA 1
ATOM 1494 C C . SER A 1 179 ? 65.832 23.519 20.961 1.00 32.81 179 SER A C 1
ATOM 1496 O O . SER A 1 179 ? 65.124 23.843 20.016 1.00 32.81 179 SER A O 1
ATOM 1498 N N . VAL A 1 180 ? 65.640 23.987 22.191 1.00 35.03 180 VAL A N 1
ATOM 1499 C CA . VAL A 1 180 ? 64.738 25.077 22.576 1.00 35.03 180 VAL A CA 1
ATOM 1500 C C . VAL A 1 180 ? 65.487 26.400 22.365 1.00 35.03 180 VAL A C 1
ATOM 1502 O O . VAL A 1 180 ? 66.691 26.432 22.619 1.00 35.03 180 VAL A O 1
ATOM 1505 N N . VAL A 1 181 ? 64.780 27.474 21.971 1.00 30.84 181 VAL A N 1
ATOM 1506 C CA . VAL A 1 181 ? 64.764 28.820 22.612 1.00 30.84 181 VAL A CA 1
ATOM 1507 C C . VAL A 1 181 ? 64.403 29.971 21.626 1.00 30.84 181 VAL A C 1
ATOM 1509 O O . VAL A 1 181 ? 65.140 30.270 20.696 1.00 30.84 181 VAL A O 1
ATOM 1512 N N . ASN A 1 182 ? 63.309 30.670 21.984 1.00 29.95 182 ASN A N 1
ATOM 1513 C CA . ASN A 1 182 ? 62.916 32.092 21.825 1.00 29.95 182 ASN A CA 1
ATOM 1514 C C . ASN A 1 182 ? 62.422 32.737 20.497 1.00 29.95 182 ASN A C 1
ATOM 1516 O O . ASN A 1 182 ? 63.156 32.977 19.548 1.00 29.95 182 ASN A O 1
ATOM 1520 N N . THR A 1 183 ? 61.165 33.198 20.596 1.00 32.09 183 THR A N 1
ATOM 1521 C CA . THR A 1 183 ? 60.408 34.297 19.931 1.00 32.09 183 THR A CA 1
ATOM 1522 C C . THR A 1 183 ? 61.095 35.689 19.954 1.00 32.09 183 THR A C 1
ATOM 1524 O O . THR A 1 183 ? 61.920 35.880 20.852 1.00 32.09 183 THR A O 1
ATOM 1527 N N . PRO A 1 184 ? 60.737 36.701 19.095 1.00 40.78 184 PRO A N 1
ATOM 1528 C CA . PRO A 1 184 ? 59.352 37.227 18.959 1.00 40.78 184 PRO A CA 1
ATOM 1529 C C . PRO A 1 184 ? 58.828 37.797 17.603 1.00 40.78 184 PRO A C 1
ATOM 1531 O O . PRO A 1 184 ? 59.570 38.311 16.781 1.00 40.78 184 PRO A O 1
ATOM 1534 N N . ASN A 1 185 ? 57.486 37.736 17.474 1.00 34.88 185 ASN A N 1
ATOM 1535 C CA . ASN A 1 185 ? 56.485 38.530 16.713 1.00 34.88 185 ASN A CA 1
ATOM 1536 C C . ASN A 1 185 ? 56.844 39.320 15.426 1.00 34.88 185 ASN A C 1
ATOM 1538 O O . ASN A 1 185 ? 57.518 40.340 15.521 1.00 34.88 185 ASN A O 1
ATOM 1542 N N . SER A 1 186 ? 56.121 39.044 14.318 1.00 29.14 186 SER A N 1
ATOM 1543 C CA . SER A 1 186 ? 55.346 40.052 13.541 1.00 29.14 186 SER A CA 1
ATOM 1544 C C . SER A 1 186 ? 54.452 39.445 12.427 1.00 29.14 186 SER A C 1
ATOM 1546 O O . SER A 1 186 ? 54.951 38.670 11.624 1.00 29.14 186 SER A O 1
ATOM 1548 N N . LEU A 1 187 ? 53.188 39.903 12.360 1.00 30.48 187 LEU A N 1
ATOM 1549 C CA . LEU A 1 187 ? 52.288 40.106 11.193 1.00 30.48 187 LEU A CA 1
ATOM 1550 C C . LEU A 1 187 ? 51.969 38.971 10.169 1.00 30.48 187 LEU A C 1
ATOM 1552 O O . LEU A 1 187 ? 52.848 38.552 9.432 1.00 30.48 187 LEU A O 1
ATOM 1556 N N . LEU A 1 188 ? 50.660 38.629 10.079 1.00 37.69 188 LEU A N 1
ATOM 1557 C CA . LEU A 1 188 ? 49.743 38.543 8.897 1.00 37.69 188 LEU A CA 1
ATOM 1558 C C . LEU A 1 188 ? 50.300 38.036 7.534 1.00 37.69 188 LEU A C 1
ATOM 1560 O O . LEU A 1 188 ? 51.344 38.492 7.102 1.00 37.69 188 LEU A O 1
ATOM 1564 N N . GLU A 1 189 ? 49.633 37.277 6.654 1.00 32.25 189 GLU A N 1
ATOM 1565 C CA . GLU A 1 189 ? 48.337 36.582 6.524 1.00 32.25 189 GLU A CA 1
ATOM 1566 C C . GLU A 1 189 ? 48.304 36.019 5.062 1.00 32.25 189 GLU A C 1
ATOM 1568 O O . GLU A 1 189 ? 49.046 36.497 4.205 1.00 32.25 189 GLU A O 1
ATOM 1573 N N . THR A 1 190 ? 47.385 35.094 4.746 1.00 35.25 190 THR A N 1
ATOM 1574 C CA . THR A 1 190 ? 46.873 34.712 3.395 1.00 35.25 190 THR A CA 1
ATOM 1575 C C . THR A 1 190 ? 47.627 33.702 2.496 1.00 35.25 190 THR A C 1
ATOM 1577 O O . THR A 1 190 ? 48.563 34.036 1.782 1.00 35.25 190 THR A O 1
ATOM 1580 N N . SER A 1 191 ? 47.074 32.480 2.390 1.00 35.28 191 SER A N 1
ATOM 1581 C CA . SER A 1 191 ? 47.149 31.608 1.192 1.00 35.28 191 SER A CA 1
ATOM 1582 C C . SER A 1 191 ? 46.140 30.437 1.243 1.00 35.28 191 SER A C 1
ATOM 1584 O O . SER A 1 191 ? 46.485 29.283 1.025 1.00 35.28 191 SER A O 1
ATOM 1586 N N . GLY A 1 192 ? 44.861 30.721 1.532 1.00 35.38 192 GLY A N 1
ATOM 1587 C CA . GLY A 1 192 ? 43.790 29.707 1.636 1.00 35.38 192 GLY A CA 1
ATOM 1588 C C . GLY A 1 192 ? 42.677 29.788 0.579 1.00 35.38 192 GLY A C 1
ATOM 1589 O O . GLY A 1 192 ? 41.603 29.238 0.794 1.00 35.38 192 GLY A O 1
ATOM 1590 N N . ALA A 1 193 ? 42.873 30.509 -0.532 1.00 42.31 193 ALA A N 1
ATOM 1591 C CA . ALA A 1 193 ? 41.767 30.926 -1.407 1.00 42.31 193 ALA A CA 1
ATOM 1592 C C . ALA A 1 193 ? 41.673 30.239 -2.787 1.00 42.31 193 ALA A C 1
ATOM 1594 O O . ALA A 1 193 ? 40.760 30.563 -3.536 1.00 42.31 193 ALA A O 1
ATOM 1595 N N . LEU A 1 194 ? 42.552 29.296 -3.153 1.00 43.12 194 LEU A N 1
ATOM 1596 C CA . LEU A 1 194 ? 42.586 28.767 -4.534 1.00 43.12 194 LEU A CA 1
ATOM 1597 C C . LEU A 1 194 ? 42.012 27.354 -4.731 1.00 43.12 194 LEU A C 1
ATOM 1599 O O . LEU A 1 194 ? 41.786 26.954 -5.870 1.00 43.12 194 LEU A O 1
ATOM 1603 N N . GLU A 1 195 ? 41.690 26.620 -3.664 1.00 42.97 195 GLU A N 1
ATOM 1604 C CA . GLU A 1 195 ? 41.258 25.215 -3.784 1.00 42.97 195 GLU A CA 1
ATOM 1605 C C . GLU A 1 195 ? 39.741 24.992 -3.621 1.00 42.97 195 GLU A C 1
ATOM 1607 O O . GLU A 1 195 ? 39.197 23.988 -4.084 1.00 42.97 195 GLU A O 1
ATOM 1612 N N . ASN A 1 196 ? 39.018 25.964 -3.052 1.00 43.75 196 ASN A N 1
ATOM 1613 C CA . ASN A 1 196 ? 37.565 25.872 -2.859 1.00 43.75 196 ASN A CA 1
ATOM 1614 C C . ASN A 1 196 ? 36.734 26.417 -4.039 1.00 43.75 196 ASN A C 1
ATOM 1616 O O . ASN A 1 196 ? 35.578 26.031 -4.195 1.00 43.75 196 ASN A O 1
ATOM 1620 N N . GLU A 1 197 ? 37.301 27.225 -4.942 1.00 46.16 197 GLU A N 1
ATOM 1621 C CA . GLU A 1 197 ? 36.540 27.773 -6.083 1.00 46.16 197 GLU A CA 1
ATOM 1622 C C . GLU A 1 197 ? 36.303 26.757 -7.216 1.00 46.16 197 GLU A C 1
ATOM 1624 O O . GLU A 1 197 ? 35.278 26.804 -7.904 1.00 46.16 197 GLU A O 1
ATOM 1629 N N . GLN A 1 198 ? 37.205 25.790 -7.412 1.00 47.72 198 GLN A N 1
ATOM 1630 C CA . GLN A 1 198 ? 37.088 24.827 -8.516 1.00 47.72 198 GLN A CA 1
ATOM 1631 C C . GLN A 1 198 ? 35.999 23.766 -8.277 1.00 47.72 198 GLN A C 1
ATOM 1633 O O . GLN A 1 198 ? 35.345 23.323 -9.229 1.00 47.72 198 GLN A O 1
ATOM 1638 N N . LYS A 1 199 ? 35.733 23.398 -7.016 1.00 45.75 199 LYS A N 1
ATOM 1639 C CA . LYS A 1 199 ? 34.656 22.456 -6.655 1.00 45.75 199 LYS A CA 1
ATOM 1640 C C . LYS A 1 199 ? 33.266 23.103 -6.781 1.00 45.75 199 LYS A C 1
ATOM 1642 O O . LYS A 1 199 ? 32.344 22.476 -7.312 1.00 45.75 199 LYS A O 1
ATOM 1647 N N . ASP A 1 200 ? 33.139 24.386 -6.445 1.00 50.84 200 ASP A N 1
ATOM 1648 C CA . ASP A 1 200 ? 31.877 25.134 -6.552 1.00 50.84 200 ASP A CA 1
ATOM 1649 C C . ASP A 1 200 ? 31.471 25.458 -8.001 1.00 50.84 200 ASP A C 1
ATOM 1651 O O . ASP A 1 200 ? 30.278 25.478 -8.336 1.00 50.84 200 ASP A O 1
ATOM 1655 N N . LEU A 1 201 ? 32.439 25.660 -8.900 1.00 49.81 201 LEU A N 1
ATOM 1656 C CA . LEU A 1 201 ? 32.178 25.885 -10.328 1.00 49.81 201 LEU A CA 1
ATOM 1657 C C . LEU A 1 201 ? 31.664 24.622 -11.038 1.00 49.81 201 LEU A C 1
ATOM 1659 O O . LEU A 1 201 ? 30.781 24.714 -11.899 1.00 49.81 201 LEU A O 1
ATOM 1663 N N . ASN A 1 202 ? 32.151 23.440 -10.652 1.00 46.69 202 ASN A N 1
ATOM 1664 C CA . ASN A 1 202 ? 31.686 22.168 -11.213 1.00 46.69 202 ASN A CA 1
ATOM 1665 C C . ASN A 1 202 ? 30.287 21.779 -10.699 1.00 46.69 202 ASN A C 1
ATOM 1667 O O . ASN A 1 202 ? 29.467 21.280 -11.475 1.00 46.69 202 ASN A O 1
ATOM 1671 N N . PHE A 1 203 ? 29.949 22.120 -9.451 1.00 41.66 203 PHE A N 1
ATOM 1672 C CA . PHE A 1 203 ? 28.597 21.941 -8.906 1.00 41.66 203 PHE A CA 1
ATOM 1673 C C . PHE A 1 203 ? 27.568 22.935 -9.489 1.00 41.66 203 PHE A C 1
ATOM 1675 O O . PHE A 1 203 ? 26.401 22.592 -9.701 1.00 41.66 203 PHE A O 1
ATOM 1682 N N . LYS A 1 204 ? 27.984 24.165 -9.827 1.00 44.81 204 LYS A N 1
ATOM 1683 C CA . LYS A 1 204 ? 27.119 25.143 -10.519 1.00 44.81 204 LYS A CA 1
ATOM 1684 C C . LYS A 1 204 ? 26.893 24.797 -11.998 1.00 44.81 204 LYS A C 1
ATOM 1686 O O . LYS A 1 204 ? 25.784 24.998 -12.505 1.00 44.81 204 LYS A O 1
ATOM 1691 N N . LYS A 1 205 ? 27.884 24.219 -12.690 1.00 45.75 205 LYS A N 1
ATOM 1692 C CA . LYS A 1 205 ? 27.731 23.758 -14.086 1.00 45.75 205 LYS A CA 1
ATOM 1693 C C . LYS A 1 205 ? 26.749 22.586 -14.217 1.00 45.75 205 LYS A C 1
ATOM 1695 O O . LYS A 1 205 ? 25.955 22.586 -15.158 1.00 45.75 205 LYS A O 1
ATOM 1700 N N . SER A 1 206 ? 26.724 21.646 -13.267 1.00 44.62 206 SER A N 1
ATOM 1701 C CA . SER A 1 206 ? 25.776 20.517 -13.298 1.00 44.62 206 SER A CA 1
ATOM 1702 C C . SER A 1 206 ? 24.321 20.958 -13.075 1.00 44.62 206 SER A C 1
ATOM 1704 O O . SER A 1 206 ? 23.445 20.557 -13.841 1.00 44.62 206 SER A O 1
ATOM 1706 N N . LYS A 1 207 ? 24.068 21.882 -12.131 1.00 45.06 207 LYS A N 1
ATOM 1707 C CA . LYS A 1 207 ? 22.729 22.468 -11.886 1.00 45.06 207 LYS A CA 1
ATOM 1708 C C . LYS A 1 207 ? 22.185 23.299 -13.052 1.00 45.06 207 LYS A C 1
ATOM 1710 O O . LYS A 1 207 ? 20.974 23.404 -13.228 1.00 45.06 207 LYS A O 1
ATOM 1715 N N . THR A 1 208 ? 23.062 23.913 -13.844 1.00 45.66 208 THR A N 1
ATOM 1716 C CA . THR A 1 208 ? 22.642 24.717 -15.005 1.00 45.66 208 THR A CA 1
ATOM 1717 C C . THR A 1 208 ? 22.270 23.829 -16.197 1.00 45.66 208 THR A C 1
ATOM 1719 O O . THR A 1 208 ? 21.408 24.198 -16.992 1.00 45.66 208 THR A O 1
ATOM 1722 N N . LYS A 1 209 ? 22.882 22.639 -16.312 1.00 45.44 209 LYS A N 1
ATOM 1723 C CA . LYS A 1 209 ? 22.579 21.667 -17.374 1.00 45.44 209 LYS A CA 1
ATOM 1724 C C . LYS A 1 209 ? 21.245 20.951 -17.135 1.00 45.44 209 LYS A C 1
ATOM 1726 O O . LYS A 1 209 ? 20.502 20.770 -18.090 1.00 45.44 209 LYS A O 1
ATOM 1731 N N . THR A 1 210 ? 20.909 20.617 -15.887 1.00 51.12 210 THR A N 1
ATOM 1732 C CA . THR A 1 210 ? 19.613 19.999 -15.548 1.00 51.12 210 THR A CA 1
ATOM 1733 C C . THR A 1 210 ? 18.439 20.960 -15.742 1.00 51.12 210 THR A C 1
ATOM 1735 O O . THR A 1 210 ? 17.473 20.595 -16.398 1.00 51.12 210 THR A O 1
ATOM 1738 N N . ARG A 1 211 ? 18.566 22.230 -15.324 1.00 52.31 211 ARG A N 1
ATOM 1739 C CA . ARG A 1 211 ? 17.509 23.246 -15.528 1.00 52.31 211 ARG A CA 1
ATOM 1740 C C . ARG A 1 211 ? 17.151 23.502 -16.994 1.00 52.31 211 ARG A C 1
ATOM 1742 O O . ARG A 1 211 ? 16.010 23.841 -17.276 1.00 52.31 211 ARG A O 1
ATOM 1749 N N . LYS A 1 212 ? 18.113 23.376 -17.916 1.00 56.00 212 LYS A N 1
ATOM 1750 C CA . LYS A 1 212 ? 17.845 23.529 -19.356 1.00 56.00 212 LYS A CA 1
ATOM 1751 C C . LYS A 1 212 ? 17.039 22.354 -19.913 1.00 56.00 212 LYS A C 1
ATOM 1753 O O . LYS A 1 212 ? 16.120 22.573 -20.684 1.00 56.00 212 LYS A O 1
ATOM 1758 N N . ILE A 1 213 ? 17.346 21.134 -19.471 1.00 57.31 213 ILE A N 1
ATOM 1759 C CA . ILE A 1 213 ? 16.642 19.923 -19.911 1.00 57.31 213 ILE A CA 1
ATOM 1760 C C . ILE A 1 213 ? 15.183 19.949 -19.441 1.00 57.31 213 ILE A C 1
ATOM 1762 O O . ILE A 1 213 ? 14.292 19.640 -20.225 1.00 57.31 213 ILE A O 1
ATOM 1766 N N . ASP A 1 214 ? 14.931 20.381 -18.203 1.00 59.09 214 ASP A N 1
ATOM 1767 C CA . ASP A 1 214 ? 13.568 20.469 -17.665 1.00 59.09 214 ASP A CA 1
ATOM 1768 C C . ASP A 1 214 ? 12.713 21.495 -18.444 1.00 59.09 214 ASP A C 1
ATOM 1770 O O . ASP A 1 214 ? 11.565 21.220 -18.782 1.00 59.09 214 ASP A O 1
ATOM 1774 N N . GLN A 1 215 ? 13.299 22.635 -18.839 1.00 63.97 215 GLN A N 1
ATOM 1775 C CA . GLN A 1 215 ? 12.621 23.652 -19.660 1.00 63.97 215 GLN A CA 1
ATOM 1776 C C . GLN A 1 215 ? 12.284 23.159 -21.074 1.00 63.97 215 GLN A C 1
ATOM 1778 O O . GLN A 1 215 ? 11.225 23.488 -21.610 1.00 63.97 215 GLN A O 1
ATOM 1783 N N . ASP A 1 216 ? 13.163 22.363 -21.685 1.00 66.44 216 ASP A N 1
ATOM 1784 C CA . ASP A 1 216 ? 12.934 21.817 -23.025 1.00 66.44 216 ASP A CA 1
ATOM 1785 C C . ASP A 1 216 ? 11.819 20.755 -23.023 1.00 66.44 216 ASP A C 1
ATOM 1787 O O . ASP A 1 216 ? 11.018 20.689 -23.960 1.00 66.44 216 ASP A O 1
ATOM 1791 N N . VAL A 1 217 ? 11.715 19.966 -21.946 1.00 71.06 217 VAL A N 1
ATOM 1792 C CA . VAL A 1 217 ? 10.636 18.983 -21.756 1.00 71.06 217 VAL A CA 1
ATOM 1793 C C . VAL A 1 217 ? 9.285 19.674 -21.556 1.00 71.06 217 VAL A C 1
ATOM 1795 O O . VAL A 1 217 ? 8.307 19.280 -22.196 1.00 71.06 217 VAL A O 1
ATOM 1798 N N . ASP A 1 218 ? 9.229 20.731 -20.744 1.00 68.00 218 ASP A N 1
ATOM 1799 C CA . ASP A 1 218 ? 7.992 21.487 -20.505 1.00 68.00 218 ASP A CA 1
ATOM 1800 C C . ASP A 1 218 ? 7.482 22.180 -21.781 1.00 68.00 218 ASP A C 1
ATOM 1802 O O . ASP A 1 218 ? 6.281 22.173 -22.070 1.00 68.00 218 ASP A O 1
ATOM 1806 N N . ASN A 1 219 ? 8.391 22.702 -22.609 1.00 71.56 219 ASN A N 1
ATOM 1807 C CA . ASN A 1 219 ? 8.045 23.300 -23.901 1.00 71.56 219 ASN A CA 1
ATOM 1808 C C . ASN A 1 219 ? 7.504 22.262 -24.900 1.00 71.56 219 ASN A C 1
ATOM 1810 O O . ASN A 1 219 ? 6.547 22.533 -25.635 1.00 71.56 219 ASN A O 1
ATOM 1814 N N . LEU A 1 220 ? 8.084 21.057 -24.921 1.00 75.19 220 LEU A N 1
ATOM 1815 C CA . LEU A 1 220 ? 7.616 19.967 -25.779 1.00 75.19 220 LEU A CA 1
ATOM 1816 C C . LEU A 1 220 ? 6.233 19.465 -25.341 1.00 75.19 220 LEU A C 1
ATOM 1818 O O . LEU A 1 220 ? 5.356 19.263 -26.185 1.00 75.19 220 LEU A O 1
ATOM 1822 N N . LEU A 1 221 ? 6.015 19.319 -24.031 1.00 78.44 221 LEU A N 1
ATOM 1823 C CA . LEU A 1 221 ? 4.715 18.952 -23.467 1.00 78.44 221 LEU A CA 1
ATOM 1824 C C . LEU A 1 221 ? 3.649 20.004 -23.789 1.00 78.44 221 LEU A C 1
ATOM 1826 O O . LEU A 1 221 ? 2.551 19.641 -24.211 1.00 78.44 221 LEU A O 1
ATOM 1830 N N . GLY A 1 222 ? 3.982 21.293 -23.684 1.00 82.12 222 GLY A N 1
ATOM 1831 C CA . GLY A 1 222 ? 3.087 22.383 -24.081 1.00 82.12 222 GLY A CA 1
ATOM 1832 C C . GLY A 1 222 ? 2.669 22.306 -25.553 1.00 82.12 222 GLY A C 1
ATOM 1833 O O . GLY A 1 222 ? 1.488 22.443 -25.872 1.00 82.12 222 GLY A O 1
ATOM 1834 N N . SER A 1 223 ? 3.613 22.008 -26.451 1.00 78.88 223 SER A N 1
ATOM 1835 C CA . SER A 1 223 ? 3.342 21.854 -27.889 1.00 78.88 223 SER A CA 1
ATOM 1836 C C . SER A 1 223 ? 2.454 20.640 -28.199 1.00 78.88 223 SER A C 1
ATOM 1838 O O . SER A 1 223 ? 1.503 20.732 -28.979 1.00 78.88 223 SER A O 1
ATOM 1840 N N . ILE A 1 224 ? 2.704 19.504 -27.539 1.00 83.81 224 ILE A N 1
ATOM 1841 C CA . ILE A 1 224 ? 1.890 18.288 -27.697 1.00 83.81 224 ILE A CA 1
ATOM 1842 C C . ILE A 1 224 ? 0.458 18.527 -27.207 1.00 83.81 224 ILE A C 1
ATOM 1844 O O . ILE A 1 224 ? -0.497 18.169 -27.899 1.00 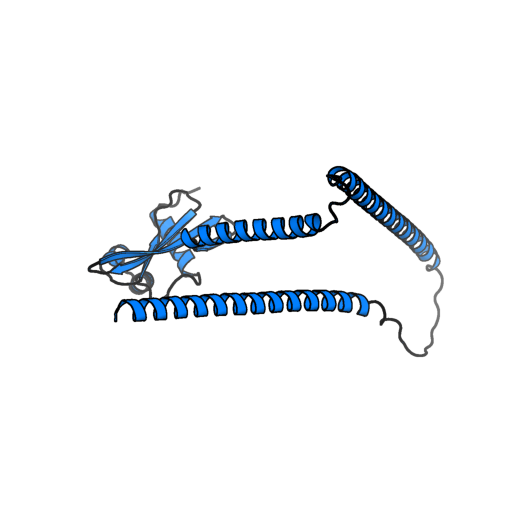83.81 224 ILE A O 1
ATOM 1848 N N . MET A 1 225 ? 0.297 19.171 -26.049 1.00 80.12 225 MET A N 1
ATOM 1849 C CA . MET A 1 225 ? -1.021 19.487 -25.493 1.00 80.12 225 MET A CA 1
ATOM 1850 C C . MET A 1 225 ? -1.805 20.443 -26.396 1.00 80.12 225 MET A C 1
ATOM 1852 O O . MET A 1 225 ? -2.987 20.213 -26.651 1.00 80.12 225 MET A O 1
ATOM 1856 N N . PHE A 1 226 ? -1.140 21.458 -26.953 1.00 84.50 226 PHE A N 1
ATOM 1857 C CA . PHE A 1 226 ? -1.760 22.380 -27.903 1.00 84.50 226 PHE A CA 1
ATOM 1858 C C . PHE A 1 226 ? -2.257 21.665 -29.171 1.00 84.50 226 PHE A C 1
ATOM 1860 O O . PHE A 1 226 ? -3.384 21.895 -29.614 1.00 84.50 226 PHE A O 1
ATOM 1867 N N . ASN A 1 227 ? -1.460 20.747 -29.725 1.00 81.31 227 ASN A N 1
ATOM 1868 C CA . ASN A 1 227 ? -1.852 19.976 -30.908 1.00 81.31 227 ASN A CA 1
ATOM 1869 C C . ASN A 1 227 ? -3.024 19.023 -30.626 1.00 81.31 227 ASN A C 1
ATOM 1871 O O . ASN A 1 227 ? -3.945 18.924 -31.438 1.00 81.31 227 ASN A O 1
ATOM 1875 N N . LEU A 1 228 ? -3.044 18.371 -29.460 1.00 80.31 228 LEU A N 1
ATOM 1876 C CA . LEU A 1 228 ? -4.157 17.507 -29.050 1.00 80.31 228 LEU A CA 1
ATOM 1877 C C . LEU A 1 228 ? -5.459 18.297 -28.859 1.00 80.31 228 LEU A C 1
ATOM 1879 O O . LEU A 1 228 ? -6.530 17.852 -29.289 1.00 80.31 228 LEU A O 1
ATOM 1883 N N . GLU A 1 229 ? -5.389 19.487 -28.259 1.00 80.94 229 GLU A N 1
ATOM 1884 C CA . GLU A 1 229 ? -6.550 20.372 -28.141 1.00 80.94 229 GLU A CA 1
ATOM 1885 C C . GLU A 1 229 ? -7.052 20.845 -29.505 1.00 80.94 229 GLU A C 1
ATOM 1887 O O . GLU A 1 229 ? -8.266 20.872 -29.738 1.00 80.94 229 GLU A O 1
ATOM 1892 N N . TYR A 1 230 ? -6.137 21.184 -30.415 1.00 82.06 230 TYR A N 1
ATOM 1893 C CA . TYR A 1 230 ? -6.483 21.582 -31.773 1.00 82.06 230 TYR A CA 1
ATOM 1894 C C . TYR A 1 230 ? -7.221 20.461 -32.510 1.00 82.06 230 TYR A C 1
ATOM 1896 O O . TYR A 1 230 ? -8.323 20.685 -33.014 1.00 82.06 230 TYR A O 1
ATOM 1904 N N . GLU A 1 231 ? -6.694 19.234 -32.497 1.00 78.56 231 GLU A N 1
ATOM 1905 C CA . GLU A 1 231 ? -7.366 18.088 -33.120 1.00 78.56 231 GLU A CA 1
ATOM 1906 C C . GLU A 1 231 ? -8.739 17.799 -32.508 1.00 78.56 231 GLU A C 1
ATOM 1908 O O . GLU A 1 231 ? -9.694 17.478 -33.219 1.00 78.56 231 GLU A O 1
ATOM 1913 N N . THR A 1 232 ? -8.862 17.937 -31.188 1.00 81.25 232 THR A N 1
ATOM 1914 C CA . THR A 1 232 ? -10.135 17.724 -30.491 1.00 81.25 232 THR A CA 1
ATOM 1915 C C . THR A 1 232 ? -11.175 18.761 -30.918 1.00 81.25 232 THR A C 1
ATOM 1917 O O . THR A 1 232 ? -12.348 18.427 -31.107 1.00 81.25 232 THR A O 1
ATOM 1920 N N . ARG A 1 233 ? -10.762 20.018 -31.128 1.00 79.88 233 ARG A N 1
ATOM 1921 C CA . ARG A 1 233 ? -11.641 21.079 -31.649 1.00 79.88 233 ARG A CA 1
ATOM 1922 C C . ARG A 1 233 ? -12.040 20.828 -33.102 1.00 79.88 233 ARG A C 1
ATOM 1924 O O . ARG A 1 233 ? -13.216 20.983 -33.418 1.00 79.88 233 ARG A O 1
ATOM 1931 N N . GLN A 1 234 ? -11.114 20.377 -33.951 1.00 78.50 234 GLN A N 1
ATOM 1932 C CA . GLN A 1 234 ? -11.422 20.025 -35.344 1.00 78.50 234 GLN A CA 1
ATOM 1933 C C . GLN A 1 234 ? -12.438 18.879 -35.429 1.00 78.50 234 GLN A C 1
ATOM 1935 O O . GLN A 1 234 ? -13.419 18.967 -36.167 1.00 78.50 234 GLN A O 1
ATOM 1940 N N . LYS A 1 235 ? -12.270 17.834 -34.610 1.00 82.69 235 LYS A N 1
ATOM 1941 C CA . LYS A 1 235 ? -13.213 16.703 -34.547 1.00 82.69 235 LYS A CA 1
ATOM 1942 C C . LYS A 1 235 ? -14.609 17.131 -34.081 1.00 82.69 235 LYS A C 1
ATOM 1944 O O . LYS A 1 235 ? -15.597 16.677 -34.652 1.00 82.69 235 LYS A O 1
ATOM 1949 N N . LYS A 1 236 ? -14.703 18.048 -33.109 1.00 83.25 236 LYS A N 1
ATOM 1950 C CA . LYS A 1 236 ? -15.990 18.614 -32.658 1.00 83.25 236 LYS A CA 1
ATOM 1951 C C . LYS A 1 236 ? -16.680 19.458 -33.734 1.00 83.25 236 LYS A C 1
ATOM 1953 O O . LYS A 1 236 ? -17.891 19.351 -33.890 1.00 83.25 236 LYS A O 1
ATOM 1958 N N . GLN A 1 237 ? -15.928 20.262 -34.489 1.00 74.25 237 GLN A N 1
ATOM 1959 C CA . GLN A 1 237 ? -16.480 21.049 -35.602 1.00 74.25 237 GLN A CA 1
ATOM 1960 C C . GLN A 1 237 ? -16.973 20.152 -36.745 1.00 74.25 237 GLN A C 1
ATOM 1962 O O . GLN A 1 237 ? -18.034 20.399 -37.310 1.00 74.25 237 GLN A O 1
ATOM 1967 N N . LEU A 1 238 ? -16.245 19.074 -37.050 1.00 75.44 238 LEU A N 1
ATOM 1968 C CA . LEU A 1 238 ? -16.666 18.078 -38.038 1.00 75.44 238 LEU A CA 1
ATOM 1969 C C . LEU A 1 238 ? -17.949 17.345 -37.624 1.00 75.44 238 LEU A C 1
ATOM 1971 O O . LEU A 1 238 ? -18.812 17.148 -38.472 1.00 75.44 238 LEU A O 1
ATOM 1975 N N . GLN A 1 239 ? -18.109 16.994 -36.344 1.00 72.75 239 GLN A N 1
ATOM 1976 C CA . GLN A 1 239 ? -19.352 16.391 -35.841 1.00 72.75 239 GLN A CA 1
ATOM 1977 C C . GLN A 1 239 ? -20.542 17.358 -35.923 1.00 72.75 239 GLN A C 1
ATOM 1979 O O . GLN A 1 239 ? -21.595 16.975 -36.418 1.00 72.75 239 GLN A O 1
ATOM 1984 N N . GLN A 1 240 ? -20.363 18.631 -35.554 1.00 69.88 240 GLN A N 1
ATOM 1985 C CA . GLN A 1 240 ? -21.424 19.645 -35.679 1.00 69.88 240 GLN A CA 1
ATOM 1986 C C . GLN A 1 240 ? -21.843 19.925 -37.131 1.00 69.88 240 GLN A C 1
ATOM 1988 O O . GLN A 1 240 ? -22.988 20.296 -37.378 1.00 69.88 240 GLN A O 1
ATOM 1993 N N . ASN A 1 241 ? -20.941 19.734 -38.094 1.00 70.50 241 ASN A N 1
ATOM 1994 C CA . ASN A 1 241 ? -21.247 19.880 -39.518 1.00 70.50 241 ASN A CA 1
ATOM 1995 C C . ASN A 1 241 ? -21.903 18.632 -40.136 1.00 70.50 241 ASN A C 1
ATOM 1997 O O . ASN A 1 241 ? -22.386 18.714 -41.257 1.00 70.50 241 ASN A O 1
ATOM 2001 N N . GLN A 1 242 ? -21.890 17.484 -39.449 1.00 67.31 242 GLN A N 1
ATOM 2002 C CA . GLN A 1 242 ? -22.574 16.254 -39.881 1.00 67.31 242 GLN A CA 1
ATOM 2003 C C . GLN A 1 242 ? -23.979 16.110 -39.275 1.00 67.31 242 GLN A C 1
ATOM 2005 O O . GLN A 1 242 ? -24.768 15.304 -39.759 1.00 67.31 242 GLN A O 1
ATOM 2010 N N . GLU A 1 243 ? -24.283 16.873 -38.222 1.00 62.66 243 GLU A N 1
ATOM 2011 C CA . GLU A 1 243 ? -25.580 16.879 -37.531 1.00 62.66 243 GLU A CA 1
ATOM 2012 C C . GLU A 1 243 ? -26.543 17.984 -38.022 1.00 62.66 243 GLU A C 1
ATOM 2014 O O . GLU A 1 243 ? -27.684 18.033 -37.561 1.00 62.66 243 GLU A O 1
ATOM 2019 N N . ASN A 1 244 ? -26.114 18.835 -38.965 1.00 50.31 244 ASN A N 1
ATOM 2020 C CA . ASN A 1 244 ? -26.946 19.814 -39.687 1.00 50.31 244 ASN A CA 1
ATOM 2021 C C . ASN A 1 244 ? -27.138 19.390 -41.146 1.00 50.31 244 ASN A C 1
ATOM 2023 O O . ASN A 1 244 ? -28.223 19.681 -41.697 1.00 50.31 244 ASN A O 1
#

Sequence (244 aa):
MEQLTEEEKIDEAMNLFSNTDFYDVNCNNERCRMQGLDISKLKMMNGLEFEVMTPVDPNVYVIKRQDRDRNSGVKLNSVYYILNEQITKSVYESPSVFSLIDSKIRRSLFLLNKGFQEASNVANHPLKLGQQWWWQLEEDEEKEKEKEKEKEKEKEKEKEKEEQQEQDEENDKKKESNSVVNTPNSLLETSGALENEQKDLNFKKSKTKTRKIDQDVDNLLGSIMFNLEYETRQKKQLQQNQEN

InterPro domains:
  IPR007018 Mediator complex, subunit Med6 [PF04934] (11-124)
  IPR007018 Mediator complex, subunit Med6 [PTHR13104] (12-211)
  IPR038566 Mediator complex, subunit Med6 superfamily [G3DSA:3.10.450.580] (2-119)

Secondary structure (DSSP, 8-state):
-----HHHHHHHHHHHHHTSTT--TTSHHHHHHHTT--GGGGGGS-EEEEEEEEEEETTEEEEEEEEEETTTEEEEEEEEEEEE-SS-EEEEEPPPHHHHHHHHHHHHHHHHHHHHHHHHHHHTS-TTSTT-HHHHHHHHHHHHHHHHHHHHHHHHHHHHHHHHHHHHHHHHTTTSSS---------------SSSHHHHHHHHHHHHHHHHHHHHHHHHHHHHHHHHHHHHHHHHHHHHHH--

Solvent-accessible surface area (backbone atoms only — not comparable to full-atom values): 14614 Å² total; per-residue (Å²): 132,84,79,77,52,75,67,58,51,50,52,50,54,52,58,58,46,63,77,38,92,88,46,61,80,88,23,51,56,47,54,29,58,77,67,72,47,64,74,79,54,56,80,79,51,68,44,46,37,73,45,72,48,83,62,92,46,100,44,43,42,41,36,37,37,30,37,30,41,91,87,83,43,76,44,80,75,52,44,34,40,33,42,58,45,100,86,52,82,49,78,42,76,59,77,53,71,65,59,55,50,50,55,50,52,53,48,51,51,50,51,50,51,51,50,49,52,54,50,49,62,62,62,71,52,78,74,86,59,75,89,58,70,76,61,55,53,55,53,49,54,49,52,50,54,49,52,50,52,50,53,51,53,49,52,51,55,49,50,57,49,50,56,49,50,54,55,52,54,59,59,53,68,72,62,71,84,73,81,90,86,85,87,86,89,84,82,92,83,91,90,85,77,79,74,67,58,62,61,54,53,55,57,52,52,56,58,55,56,52,56,51,53,55,53,54,52,53,52,50,51,52,53,52,52,52,51,53,51,50,53,53,51,53,54,52,52,54,51,59,66,71,75,109

Organism: NCBI:txid1746091